Protein AF-J7S5W1-F1 (afdb_monomer_lite)

Structure (mmCIF, N/CA/C/O backbone):
data_AF-J7S5W1-F1
#
_entry.id   AF-J7S5W1-F1
#
loop_
_atom_site.group_PDB
_atom_site.id
_atom_site.type_symbol
_atom_site.label_atom_id
_atom_site.label_alt_id
_atom_site.label_comp_id
_atom_site.label_asym_id
_atom_site.label_entity_id
_atom_site.label_seq_id
_atom_site.pdbx_PDB_ins_code
_atom_site.Cartn_x
_atom_site.Cartn_y
_atom_site.Cartn_z
_atom_site.occupancy
_atom_site.B_iso_or_equiv
_atom_site.auth_seq_id
_atom_site.auth_comp_id
_atom_site.auth_asym_id
_atom_site.auth_atom_id
_atom_site.pdbx_PDB_model_num
ATOM 1 N N . MET A 1 1 ? -12.680 -12.166 -2.231 1.00 73.56 1 MET A N 1
ATOM 2 C CA . MET A 1 1 ? -12.351 -11.205 -1.159 1.00 73.56 1 MET A CA 1
ATOM 3 C C . MET A 1 1 ? -11.067 -10.528 -1.598 1.00 73.56 1 MET A C 1
ATOM 5 O O . MET A 1 1 ? -10.237 -11.229 -2.161 1.00 73.56 1 MET A O 1
ATOM 9 N N . ARG A 1 2 ? -10.973 -9.199 -1.484 1.00 86.19 2 ARG A N 1
ATOM 10 C CA . ARG A 1 2 ? -9.799 -8.415 -1.898 1.00 86.19 2 ARG A CA 1
ATOM 11 C C . ARG A 1 2 ? -8.930 -8.109 -0.686 1.00 86.19 2 ARG A C 1
ATOM 13 O O . ARG A 1 2 ? -9.046 -7.051 -0.088 1.00 86.19 2 ARG A O 1
ATOM 20 N N . ASP A 1 3 ? -8.142 -9.082 -0.273 1.00 90.75 3 ASP A N 1
ATOM 21 C CA . ASP A 1 3 ? -7.356 -9.064 0.963 1.00 90.75 3 ASP A CA 1
ATOM 22 C C . ASP A 1 3 ? -5.864 -9.303 0.684 1.00 90.75 3 ASP A C 1
ATOM 24 O O . ASP A 1 3 ? -5.116 -9.704 1.569 1.00 90.75 3 ASP A O 1
ATOM 28 N N . LYS A 1 4 ? -5.421 -9.102 -0.562 1.00 94.06 4 LYS A N 1
ATOM 29 C CA . LYS A 1 4 ? -4.026 -9.297 -0.976 1.00 94.06 4 LYS A CA 1
ATOM 30 C C . LYS A 1 4 ? -3.385 -7.960 -1.326 1.00 94.06 4 LYS A C 1
ATOM 32 O O . LYS A 1 4 ? -3.944 -7.190 -2.102 1.00 94.06 4 LYS A O 1
ATOM 37 N N . VAL A 1 5 ? -2.210 -7.674 -0.787 1.00 94.75 5 VAL A N 1
ATOM 38 C CA . VAL A 1 5 ? -1.418 -6.495 -1.159 1.00 94.75 5 VAL A CA 1
ATOM 39 C C . VAL A 1 5 ? -0.219 -6.965 -1.956 1.00 94.75 5 VAL A C 1
ATOM 41 O O . VAL A 1 5 ? 0.518 -7.828 -1.491 1.00 94.75 5 VAL A O 1
ATOM 44 N N . LEU A 1 6 ? -0.012 -6.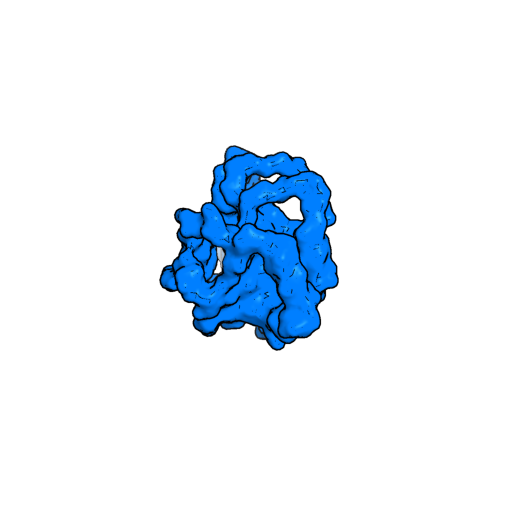399 -3.140 1.00 95.06 6 LEU A N 1
ATOM 45 C CA . LEU A 1 6 ? 1.140 -6.715 -3.978 1.00 95.06 6 LEU A CA 1
ATOM 46 C C . LEU A 1 6 ? 2.163 -5.585 -3.905 1.00 95.06 6 LEU A C 1
ATOM 48 O O . LEU A 1 6 ? 1.860 -4.448 -4.260 1.00 95.06 6 LEU A O 1
ATOM 52 N N . VAL A 1 7 ? 3.373 -5.901 -3.461 1.00 93.44 7 VAL A N 1
ATOM 53 C CA . VAL A 1 7 ? 4.536 -5.018 -3.517 1.00 93.44 7 VAL A CA 1
ATOM 54 C C . VAL A 1 7 ? 5.447 -5.493 -4.631 1.00 93.44 7 VAL A C 1
ATOM 56 O O . VAL A 1 7 ? 5.815 -6.660 -4.670 1.00 93.44 7 VAL A O 1
ATOM 59 N N . VAL A 1 8 ? 5.842 -4.573 -5.501 1.00 91.94 8 VAL A N 1
ATOM 60 C CA . VAL A 1 8 ? 6.645 -4.871 -6.685 1.00 91.94 8 VAL A CA 1
ATOM 61 C C . VAL A 1 8 ? 7.926 -4.050 -6.620 1.00 91.94 8 VAL A C 1
ATOM 63 O O . VAL A 1 8 ? 7.878 -2.815 -6.609 1.00 91.94 8 VAL A O 1
ATOM 66 N N . LEU A 1 9 ? 9.065 -4.727 -6.508 1.00 88.38 9 LEU A N 1
ATOM 67 C CA . LEU A 1 9 ? 10.373 -4.131 -6.255 1.00 88.38 9 LEU A CA 1
ATOM 68 C C . LEU A 1 9 ? 11.232 -4.106 -7.523 1.00 88.38 9 LEU A C 1
ATOM 70 O O . LEU A 1 9 ? 11.382 -5.101 -8.216 1.00 88.38 9 LEU A O 1
ATOM 74 N N . GLU A 1 10 ? 11.875 -2.973 -7.787 1.00 85.94 10 GLU A N 1
ATOM 75 C CA . GLU A 1 10 ? 12.931 -2.888 -8.801 1.00 85.94 10 GLU A CA 1
ATOM 76 C C . GLU A 1 10 ? 14.170 -3.711 -8.370 1.00 85.94 10 GLU A C 1
ATOM 78 O O . GLU A 1 10 ? 14.851 -3.322 -7.406 1.00 85.94 10 GLU A O 1
ATOM 83 N N . GLU A 1 11 ? 14.483 -4.805 -9.086 1.00 73.50 11 GLU A N 1
ATOM 84 C CA . GLU A 1 11 ? 15.521 -5.809 -8.744 1.00 73.50 11 GLU A CA 1
ATOM 85 C C . GLU A 1 11 ? 16.903 -5.157 -8.547 1.00 73.50 11 GLU A C 1
ATOM 87 O O . GLU A 1 11 ? 17.614 -5.378 -7.561 1.00 73.50 11 GLU A O 1
ATOM 92 N N . ARG A 1 12 ? 17.258 -4.213 -9.426 1.00 52.72 12 ARG A N 1
ATOM 93 C CA . ARG A 1 12 ? 18.542 -3.485 -9.376 1.00 52.72 12 ARG A CA 1
ATOM 94 C C . ARG A 1 12 ? 18.673 -2.500 -8.210 1.00 52.72 12 ARG A C 1
ATOM 96 O O . ARG A 1 12 ? 19.721 -1.869 -8.058 1.00 52.72 12 ARG A O 1
ATOM 103 N N . GLY A 1 13 ? 17.638 -2.363 -7.380 1.00 50.94 13 GLY A N 1
ATOM 104 C CA . GLY A 1 13 ? 17.556 -1.406 -6.279 1.00 50.94 13 GLY A CA 1
ATOM 105 C C . GLY A 1 13 ? 17.192 -2.017 -4.924 1.00 50.94 13 GLY A C 1
ATOM 106 O O . GLY A 1 13 ? 16.726 -1.264 -4.062 1.00 50.94 13 GLY A O 1
ATOM 107 N N . ALA A 1 14 ? 17.387 -3.326 -4.726 1.00 52.47 14 ALA A N 1
ATOM 108 C CA . ALA A 1 14 ? 17.058 -4.105 -3.520 1.00 52.47 14 ALA A CA 1
ATOM 109 C C . ALA A 1 14 ? 17.837 -3.731 -2.230 1.00 52.47 14 ALA A C 1
ATOM 111 O O . ALA A 1 14 ? 18.059 -4.567 -1.361 1.00 52.47 14 ALA A O 1
ATOM 112 N N . GLN A 1 15 ? 18.288 -2.482 -2.065 1.00 55.34 15 GLN A N 1
ATOM 113 C CA . GLN A 1 15 ? 19.076 -2.075 -0.889 1.00 55.34 15 GLN A CA 1
ATOM 114 C C . GLN A 1 15 ? 18.271 -1.388 0.217 1.00 55.34 15 GLN A C 1
ATOM 116 O O . GLN A 1 15 ? 18.812 -1.161 1.296 1.00 55.34 15 GLN A O 1
ATOM 121 N N . ASN A 1 16 ? 16.990 -1.080 0.005 1.00 64.25 16 ASN A N 1
ATOM 122 C CA . ASN A 1 16 ? 16.177 -0.475 1.057 1.00 64.25 16 ASN A CA 1
ATOM 123 C C . ASN A 1 16 ? 14.769 -1.072 1.100 1.00 64.25 16 ASN A C 1
ATOM 125 O O . ASN A 1 16 ? 13.803 -0.432 0.701 1.00 64.25 16 ASN A O 1
ATOM 129 N N . THR A 1 17 ? 14.659 -2.313 1.578 1.00 78.56 17 THR A N 1
ATOM 130 C CA . THR A 1 17 ? 13.383 -2.949 1.951 1.00 78.56 17 THR A CA 1
ATOM 131 C C . THR A 1 17 ? 13.012 -2.695 3.411 1.00 78.56 17 THR A C 1
ATOM 133 O O . THR A 1 17 ? 11.985 -3.174 3.874 1.00 78.56 17 THR A O 1
ATOM 136 N N . ARG A 1 18 ? 13.801 -1.901 4.150 1.00 83.19 18 ARG A N 1
ATOM 137 C CA . ARG A 1 18 ? 13.552 -1.596 5.569 1.00 83.19 18 ARG A CA 1
ATOM 138 C C . ARG A 1 18 ? 12.157 -1.017 5.809 1.00 83.19 18 ARG A C 1
ATOM 140 O O . ARG A 1 18 ? 11.528 -1.330 6.814 1.00 83.19 18 ARG A O 1
ATOM 147 N N . TRP A 1 19 ? 11.653 -0.234 4.860 1.00 85.88 19 TRP A N 1
ATOM 148 C CA . TRP A 1 19 ? 10.305 0.317 4.929 1.00 85.88 19 TRP A CA 1
ATOM 149 C C . TRP A 1 19 ? 9.217 -0.766 4.947 1.00 85.88 19 TRP A C 1
ATOM 151 O O . TRP A 1 19 ? 8.160 -0.517 5.513 1.00 85.88 19 TRP A O 1
ATOM 161 N N . LEU A 1 20 ? 9.451 -1.960 4.383 1.00 88.69 20 LEU A N 1
ATOM 162 C CA . LEU A 1 20 ? 8.509 -3.078 4.492 1.00 88.69 20 LEU A CA 1
ATOM 163 C C . LEU A 1 20 ? 8.327 -3.476 5.949 1.00 88.69 20 LEU A C 1
ATOM 165 O O . LEU A 1 20 ? 7.198 -3.621 6.403 1.00 88.69 20 LEU A O 1
ATOM 169 N N . THR A 1 21 ? 9.430 -3.585 6.689 1.00 88.94 21 THR A N 1
ATOM 170 C CA . THR A 1 21 ? 9.390 -3.833 8.131 1.00 88.94 21 THR A CA 1
ATOM 171 C C . THR A 1 21 ? 8.712 -2.676 8.861 1.00 88.94 21 THR A C 1
ATOM 173 O O . THR A 1 21 ? 7.856 -2.891 9.716 1.00 88.94 21 THR A O 1
ATOM 176 N N . ASP A 1 22 ? 9.033 -1.435 8.487 1.00 88.44 22 ASP A N 1
ATOM 177 C CA . ASP A 1 22 ? 8.439 -0.262 9.126 1.00 88.44 22 ASP A CA 1
ATOM 178 C C . ASP A 1 22 ? 6.921 -0.180 8.884 1.00 88.44 22 ASP A C 1
ATOM 180 O O . ASP A 1 22 ? 6.203 0.258 9.783 1.00 88.44 22 ASP A O 1
ATOM 184 N N . VAL A 1 23 ? 6.422 -0.589 7.710 1.00 90.06 23 VAL A N 1
ATOM 185 C CA . VAL A 1 23 ? 4.997 -0.553 7.326 1.00 90.06 23 VAL A CA 1
ATOM 186 C C . VAL A 1 23 ? 4.235 -1.780 7.822 1.00 90.06 23 VAL A C 1
ATOM 188 O O . VAL A 1 23 ? 3.222 -1.614 8.498 1.00 90.06 23 VAL A O 1
ATOM 191 N N . PHE A 1 24 ? 4.712 -2.981 7.501 1.00 91.38 24 PHE A N 1
ATOM 192 C CA . PHE A 1 24 ? 3.989 -4.245 7.679 1.00 91.38 24 PHE A CA 1
ATOM 193 C C . PHE A 1 24 ? 4.408 -5.036 8.926 1.00 91.38 24 PHE A C 1
ATOM 195 O O . PHE A 1 24 ? 3.735 -5.999 9.287 1.00 91.38 24 PHE A O 1
ATOM 202 N N . GLY A 1 25 ? 5.470 -4.613 9.615 1.00 88.25 25 GLY A N 1
ATOM 203 C CA . GLY A 1 25 ? 5.905 -5.178 10.890 1.00 88.25 25 GLY A CA 1
ATOM 204 C C . GLY A 1 25 ? 7.167 -6.040 10.816 1.00 88.25 25 GLY A C 1
ATOM 205 O O . GLY A 1 25 ? 7.749 -6.287 9.758 1.00 88.25 25 GLY A O 1
ATOM 206 N N . ASP A 1 26 ? 7.599 -6.493 11.992 1.00 84.69 26 ASP A N 1
ATOM 207 C CA . ASP A 1 26 ? 8.838 -7.248 12.170 1.00 84.69 26 ASP A CA 1
ATOM 208 C C . ASP A 1 26 ? 8.819 -8.581 11.403 1.00 84.69 26 ASP A C 1
ATOM 210 O O . ASP A 1 26 ? 7.872 -9.359 11.494 1.00 84.69 26 ASP A O 1
ATOM 214 N N . GLY A 1 27 ? 9.901 -8.869 10.673 1.00 81.44 27 GLY A N 1
ATOM 215 C CA . GLY A 1 27 ? 10.065 -10.109 9.900 1.00 81.44 27 GLY A CA 1
ATOM 216 C C . GLY A 1 27 ? 9.676 -10.004 8.423 1.00 81.44 27 GLY A C 1
ATOM 217 O O . GLY A 1 27 ? 9.990 -10.913 7.655 1.00 81.44 27 GLY A O 1
ATOM 218 N N . ILE A 1 28 ? 9.076 -8.888 8.001 1.00 86.44 28 ILE A N 1
ATOM 219 C CA . ILE A 1 28 ? 8.826 -8.605 6.585 1.00 86.44 28 ILE A CA 1
ATOM 220 C C . ILE A 1 28 ? 10.075 -7.953 5.987 1.00 86.44 28 ILE A C 1
ATOM 222 O O . ILE A 1 28 ? 10.332 -6.763 6.179 1.00 86.44 28 ILE A O 1
ATOM 226 N N . THR A 1 29 ? 10.879 -8.762 5.299 1.00 81.31 29 THR A N 1
ATOM 227 C CA . THR A 1 29 ? 12.182 -8.370 4.731 1.00 81.31 29 THR A CA 1
ATOM 228 C C . THR A 1 29 ? 12.154 -8.191 3.214 1.00 81.31 29 THR A C 1
ATOM 230 O O . THR A 1 29 ? 13.044 -7.542 2.665 1.00 81.31 29 THR A O 1
ATOM 233 N N . GLY A 1 30 ? 11.140 -8.748 2.545 1.00 81.44 30 GLY A N 1
ATOM 234 C CA . GLY A 1 30 ? 11.068 -8.846 1.088 1.00 81.44 30 GLY A CA 1
ATOM 235 C C . GLY A 1 30 ? 11.829 -10.042 0.505 1.00 81.44 30 GLY A C 1
ATOM 236 O O . GLY A 1 30 ? 11.772 -10.252 -0.694 1.00 81.44 30 GLY A O 1
ATOM 237 N N . GLU A 1 31 ? 12.506 -10.853 1.329 1.00 80.75 31 GLU A N 1
ATOM 238 C CA . GLU A 1 31 ? 13.252 -12.037 0.860 1.00 80.75 31 GLU A CA 1
ATOM 239 C C . GLU A 1 31 ? 12.344 -13.222 0.507 1.00 80.75 31 GLU A C 1
ATOM 241 O O . GLU A 1 31 ? 12.763 -14.152 -0.183 1.00 80.75 31 GLU A O 1
ATOM 246 N N . THR A 1 32 ? 11.111 -13.230 1.020 1.00 84.00 32 THR A N 1
ATOM 247 C CA . THR A 1 32 ? 10.122 -14.257 0.698 1.00 84.00 32 THR A CA 1
ATOM 248 C C . THR A 1 32 ? 9.004 -13.666 -0.149 1.00 84.00 32 THR A C 1
ATOM 250 O O . THR A 1 32 ? 8.515 -12.585 0.178 1.00 84.00 32 THR A O 1
ATOM 253 N N . PRO A 1 33 ? 8.531 -14.394 -1.175 1.00 88.69 33 PRO A N 1
ATOM 254 C CA . PRO A 1 33 ? 7.560 -13.858 -2.124 1.00 88.69 33 PRO A CA 1
ATOM 255 C C . PRO A 1 33 ? 6.150 -13.726 -1.542 1.00 88.69 33 PRO A C 1
ATOM 257 O O . PRO A 1 33 ? 5.333 -12.975 -2.059 1.00 88.69 33 PRO A O 1
ATOM 260 N N . ILE A 1 34 ? 5.819 -14.477 -0.487 1.00 93.94 34 ILE A N 1
ATOM 261 C CA . ILE A 1 34 ? 4.474 -14.494 0.091 1.00 93.94 34 ILE A CA 1
ATOM 262 C C . ILE A 1 34 ? 4.571 -14.518 1.612 1.00 93.94 34 ILE A C 1
ATOM 264 O O . ILE A 1 34 ? 5.187 -15.417 2.188 1.00 93.94 34 ILE A O 1
ATOM 268 N N . TYR A 1 35 ? 3.903 -13.558 2.243 1.00 92.81 35 TYR A N 1
ATOM 269 C CA . TYR A 1 35 ? 3.647 -13.510 3.675 1.00 92.81 35 TYR A CA 1
ATOM 270 C C . TYR A 1 35 ? 2.137 -13.613 3.898 1.00 92.81 35 TYR A C 1
ATOM 272 O O . TYR A 1 35 ? 1.384 -12.746 3.458 1.00 92.81 35 TYR A O 1
ATOM 280 N N . SER A 1 36 ? 1.697 -14.684 4.553 1.00 93.38 36 SER A N 1
ATOM 281 C CA . SER A 1 36 ? 0.275 -14.975 4.766 1.00 93.38 36 SER A CA 1
ATOM 282 C C . SER A 1 36 ? -0.191 -14.642 6.179 1.00 93.38 36 SER A C 1
ATOM 284 O O . SER A 1 36 ? 0.619 -14.637 7.110 1.00 93.38 36 SER A O 1
ATOM 286 N N . ASP A 1 37 ? -1.501 -14.429 6.328 1.00 91.12 37 ASP A N 1
ATOM 287 C CA . ASP A 1 37 ? -2.183 -14.212 7.614 1.00 91.12 37 ASP A CA 1
ATOM 288 C C . ASP A 1 37 ? -1.624 -13.014 8.408 1.00 91.12 37 ASP A C 1
ATOM 290 O O . ASP A 1 37 ? -1.561 -13.019 9.645 1.00 91.12 37 ASP A O 1
ATOM 294 N N . LEU A 1 38 ? -1.209 -11.959 7.701 1.00 92.00 38 LEU A N 1
ATOM 295 C CA . LEU A 1 38 ? -0.802 -10.711 8.337 1.00 92.00 38 LEU A CA 1
ATOM 296 C C . LEU A 1 38 ? -2.028 -10.005 8.901 1.00 92.00 38 LEU A C 1
ATOM 298 O O . LEU A 1 38 ? -3.116 -10.063 8.338 1.00 92.00 38 LEU A O 1
ATOM 302 N N . THR A 1 39 ? -1.857 -9.318 10.027 1.00 90.38 39 THR A N 1
ATOM 303 C CA . THR A 1 39 ? -2.947 -8.580 10.671 1.00 90.38 39 THR A CA 1
ATOM 304 C C . THR A 1 39 ? -2.666 -7.086 10.613 1.00 90.38 39 THR A C 1
ATOM 306 O O . THR A 1 39 ? -1.738 -6.596 11.260 1.00 90.38 39 THR A O 1
ATOM 309 N N . TRP A 1 40 ? -3.496 -6.346 9.882 1.00 91.00 40 TRP A N 1
ATOM 310 C CA . TRP A 1 40 ? -3.530 -4.891 9.941 1.00 91.00 40 TRP A CA 1
ATOM 311 C C . TRP A 1 40 ? -4.387 -4.459 11.126 1.00 91.00 40 TRP A C 1
ATOM 313 O O . TRP A 1 40 ? -5.549 -4.843 11.222 1.00 91.00 40 TRP A O 1
ATOM 323 N N . THR A 1 41 ? -3.834 -3.683 12.058 1.00 87.88 41 THR A N 1
ATOM 324 C CA . THR A 1 41 ? -4.572 -3.241 13.252 1.00 87.88 41 THR A CA 1
ATOM 325 C C . THR A 1 41 ? -4.490 -1.738 13.409 1.00 87.88 41 THR A C 1
ATOM 327 O O . THR A 1 41 ? -3.405 -1.171 13.538 1.00 87.88 41 THR A O 1
ATOM 330 N N . THR A 1 42 ? -5.657 -1.107 13.476 1.00 86.19 42 THR A N 1
ATOM 331 C CA . THR A 1 42 ? -5.812 0.313 13.782 1.00 86.19 42 THR A CA 1
ATOM 332 C C . THR A 1 42 ? -6.543 0.478 15.115 1.00 86.19 42 THR A C 1
ATOM 334 O O . THR A 1 42 ? -6.899 -0.490 15.787 1.00 86.19 42 THR A O 1
ATOM 337 N N . LYS A 1 43 ? -6.793 1.725 15.526 1.00 82.94 43 LYS A N 1
ATOM 338 C CA . LYS A 1 43 ? -7.672 2.000 16.677 1.00 82.94 43 LYS A CA 1
ATOM 339 C C . LYS A 1 43 ? -9.140 1.660 16.401 1.00 82.94 43 LYS A C 1
ATOM 341 O O . LYS A 1 43 ? -9.910 1.567 17.350 1.00 82.94 43 LYS A O 1
ATOM 346 N N . TYR A 1 44 ? -9.517 1.539 15.130 1.00 81.94 44 TYR A N 1
ATOM 347 C CA . TYR A 1 44 ? -10.910 1.474 14.692 1.00 81.94 44 TYR A CA 1
ATOM 348 C C . TYR A 1 44 ? -11.309 0.079 14.209 1.00 81.94 44 TYR A C 1
ATOM 350 O O . TYR A 1 44 ? -12.476 -0.283 14.315 1.00 81.94 44 TYR A O 1
ATOM 358 N N . TYR A 1 45 ? -10.358 -0.700 13.689 1.00 84.62 45 TYR A N 1
ATOM 359 C CA . TYR A 1 45 ? -10.605 -2.035 13.152 1.00 84.62 45 TYR A CA 1
ATOM 360 C C . TYR A 1 45 ? -9.336 -2.896 13.156 1.00 84.62 45 TYR A C 1
ATOM 362 O O . TYR A 1 45 ? -8.221 -2.399 13.341 1.00 84.62 45 TYR A O 1
ATOM 370 N N . SER A 1 46 ? -9.518 -4.194 12.928 1.00 86.00 46 SER A N 1
ATOM 371 C CA . SER A 1 46 ? -8.441 -5.152 12.700 1.00 86.00 46 SER A CA 1
ATOM 372 C C . SER A 1 46 ? -8.850 -6.075 11.562 1.00 86.00 46 SER A C 1
ATOM 374 O O . SER A 1 46 ? -9.957 -6.602 11.595 1.00 86.00 46 SER A O 1
ATOM 376 N N . GLU A 1 47 ? -7.981 -6.238 10.571 1.00 88.75 47 GLU A N 1
ATOM 377 C CA . GLU A 1 47 ? -8.245 -7.035 9.373 1.00 88.75 47 GLU A CA 1
ATOM 378 C C . GLU A 1 47 ? -7.057 -7.929 9.039 1.00 88.75 47 GLU A C 1
ATOM 380 O O . GLU A 1 47 ? -5.903 -7.585 9.309 1.00 88.75 47 GLU A O 1
ATOM 385 N N . THR A 1 48 ? -7.341 -9.084 8.442 1.00 91.12 48 THR A N 1
ATOM 386 C CA . THR A 1 48 ? -6.313 -10.016 7.972 1.00 91.12 48 THR A CA 1
ATOM 387 C C . THR A 1 48 ? -6.089 -9.864 6.478 1.00 91.12 48 THR A C 1
ATOM 389 O O . THR A 1 48 ? -7.052 -9.787 5.718 1.00 91.12 48 THR A O 1
ATOM 392 N N . PHE A 1 49 ? -4.830 -9.864 6.054 1.00 93.31 49 PHE A N 1
ATOM 393 C CA . PHE A 1 49 ? -4.444 -9.749 4.654 1.00 93.31 49 PHE A CA 1
ATOM 394 C C . PHE A 1 49 ? -3.186 -10.577 4.369 1.00 93.31 49 PHE A C 1
ATOM 396 O O . PHE A 1 49 ? -2.431 -10.907 5.286 1.00 93.31 49 PHE A O 1
ATOM 403 N N . ASP A 1 50 ? -2.930 -10.874 3.096 1.00 95.00 50 ASP A N 1
ATOM 404 C CA . ASP A 1 50 ? -1.636 -11.418 2.673 1.00 95.00 50 ASP A CA 1
ATOM 405 C C . ASP A 1 50 ? -0.836 -10.358 1.920 1.00 95.00 50 ASP A C 1
ATOM 407 O O . ASP A 1 50 ? -1.389 -9.542 1.176 1.00 95.00 50 ASP A O 1
ATOM 411 N N . LEU A 1 51 ? 0.481 -10.413 2.070 1.00 95.25 51 LEU A N 1
ATOM 412 C CA . LEU A 1 51 ? 1.424 -9.575 1.346 1.00 95.25 51 LEU A CA 1
ATOM 413 C C . LEU A 1 51 ? 2.194 -10.429 0.342 1.00 95.25 51 LEU A C 1
ATOM 415 O O . LEU A 1 51 ? 2.900 -11.367 0.719 1.00 95.25 51 LEU A O 1
ATOM 419 N N . TYR A 1 52 ? 2.072 -10.084 -0.932 1.00 95.56 52 TYR A N 1
ATOM 420 C CA . TYR A 1 52 ? 2.862 -10.653 -2.014 1.00 95.56 52 TYR A CA 1
ATOM 421 C C . TYR A 1 52 ? 3.984 -9.681 -2.349 1.00 95.56 52 TYR A C 1
ATOM 423 O O . TYR A 1 52 ? 3.747 -8.484 -2.500 1.00 95.56 52 TYR A O 1
ATOM 431 N N . VAL A 1 53 ? 5.203 -10.197 -2.428 1.00 92.75 53 VAL A N 1
ATOM 432 C CA . VAL A 1 53 ? 6.393 -9.450 -2.818 1.00 92.75 53 VAL A CA 1
ATOM 433 C C . VAL A 1 53 ? 6.895 -10.047 -4.117 1.00 92.75 53 VAL A C 1
ATOM 435 O O . VAL A 1 53 ? 7.156 -11.246 -4.197 1.00 92.75 53 VAL A O 1
ATOM 438 N N . ASP A 1 54 ? 6.994 -9.195 -5.120 1.00 92.25 54 ASP A N 1
ATOM 439 C CA . ASP A 1 54 ? 7.455 -9.534 -6.452 1.00 92.25 54 ASP A CA 1
ATOM 440 C C . ASP A 1 54 ? 8.564 -8.572 -6.878 1.00 92.25 54 ASP A C 1
ATOM 442 O O . ASP A 1 54 ? 8.738 -7.500 -6.285 1.00 92.25 54 ASP A O 1
ATOM 446 N N . GLU A 1 55 ? 9.316 -8.953 -7.900 1.00 91.00 55 GLU A N 1
ATOM 447 C CA . GLU A 1 55 ? 10.454 -8.189 -8.398 1.00 91.00 55 GLU A CA 1
ATOM 448 C C . GLU A 1 55 ? 10.387 -8.039 -9.916 1.00 91.00 55 GLU A C 1
ATOM 450 O O . GLU A 1 55 ? 9.824 -8.876 -10.618 1.00 91.00 55 GLU A O 1
ATOM 455 N N . TYR A 1 56 ? 10.963 -6.955 -10.432 1.00 89.81 56 TYR A N 1
ATOM 456 C CA . TYR A 1 56 ? 11.086 -6.751 -11.869 1.00 89.81 56 TYR A CA 1
ATOM 457 C C . TYR A 1 56 ? 12.462 -6.213 -12.255 1.00 89.81 56 TYR A C 1
ATOM 459 O O . TYR A 1 56 ? 13.026 -5.322 -11.608 1.00 89.81 56 TYR A O 1
ATOM 467 N N . ASP A 1 57 ? 12.946 -6.731 -13.377 1.00 88.50 57 ASP A N 1
ATOM 468 C CA . ASP A 1 57 ? 14.129 -6.262 -14.095 1.00 88.50 57 ASP A CA 1
ATOM 469 C C . ASP A 1 57 ? 13.737 -5.281 -15.218 1.00 88.50 57 ASP A C 1
ATOM 471 O O . ASP A 1 57 ? 14.416 -4.275 -15.453 1.00 88.50 57 ASP A O 1
ATOM 475 N N . ASP A 1 58 ? 12.607 -5.554 -15.880 1.00 88.75 58 ASP A N 1
ATOM 476 C CA . ASP A 1 58 ? 11.972 -4.71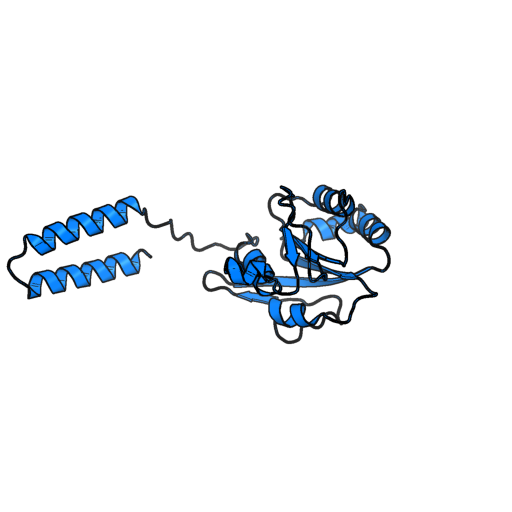8 -16.896 1.00 88.75 58 ASP A CA 1
ATOM 477 C C . ASP A 1 58 ? 10.500 -4.488 -16.521 1.00 88.75 58 ASP A C 1
ATOM 479 O O . ASP A 1 58 ? 9.711 -5.422 -16.370 1.00 88.75 58 ASP A O 1
ATOM 483 N N . LEU A 1 59 ? 10.136 -3.219 -16.325 1.00 88.50 59 LEU A N 1
ATOM 484 C CA . LEU A 1 59 ? 8.793 -2.848 -15.890 1.00 88.50 59 LEU A CA 1
ATOM 485 C C . LEU A 1 59 ? 7.746 -3.080 -16.986 1.00 88.50 59 LEU A C 1
ATOM 487 O O . LEU A 1 59 ? 6.600 -3.391 -16.668 1.00 88.50 59 LEU A O 1
ATOM 491 N N . ASP A 1 60 ? 8.104 -2.904 -18.259 1.00 90.19 60 ASP A N 1
ATOM 492 C CA . ASP A 1 60 ? 7.162 -3.099 -19.360 1.00 90.19 60 ASP A CA 1
ATOM 493 C C . ASP A 1 60 ? 6.803 -4.579 -19.503 1.00 90.19 60 ASP A C 1
ATOM 495 O O . ASP A 1 60 ? 5.618 -4.898 -19.631 1.00 90.19 60 ASP A O 1
ATOM 499 N N . GLU A 1 61 ? 7.797 -5.467 -19.409 1.00 92.94 61 GLU A N 1
ATOM 500 C CA . GLU A 1 61 ? 7.593 -6.923 -19.412 1.00 92.94 61 GLU A CA 1
ATOM 501 C C . GLU A 1 61 ? 6.714 -7.351 -18.231 1.00 92.94 61 GLU A C 1
ATOM 503 O O . GLU A 1 61 ? 5.684 -7.999 -18.428 1.00 92.94 61 GLU A O 1
ATOM 508 N N . TRP A 1 62 ? 7.036 -6.883 -17.021 1.00 94.31 62 TRP A N 1
ATOM 509 C CA . TRP A 1 62 ? 6.241 -7.183 -15.829 1.00 94.31 62 TRP A CA 1
ATOM 510 C C . TRP A 1 62 ? 4.782 -6.716 -15.969 1.00 94.31 62 TRP A C 1
ATOM 512 O O . TRP A 1 62 ? 3.851 -7.439 -15.617 1.00 94.31 62 TRP A O 1
ATOM 522 N N . ILE A 1 63 ? 4.545 -5.523 -16.530 1.00 92.94 63 ILE A N 1
ATOM 523 C CA . ILE A 1 63 ? 3.181 -5.024 -16.770 1.00 92.94 63 ILE A CA 1
ATOM 524 C C . ILE A 1 63 ? 2.461 -5.870 -17.821 1.00 92.94 63 ILE A C 1
ATOM 526 O O . ILE A 1 63 ? 1.259 -6.105 -17.688 1.00 92.94 63 ILE A O 1
ATOM 530 N N . GLU A 1 64 ? 3.136 -6.314 -18.878 1.00 93.81 64 GLU A N 1
ATOM 531 C CA . GLU A 1 64 ? 2.526 -7.194 -19.881 1.00 93.81 64 GLU A CA 1
ATOM 532 C C . GLU A 1 64 ? 2.068 -8.517 -19.266 1.00 93.81 64 GLU A C 1
ATOM 534 O O . GLU A 1 64 ? 0.919 -8.917 -19.476 1.00 93.81 64 GLU A O 1
ATOM 539 N N . GLU A 1 65 ? 2.903 -9.134 -18.435 1.00 94.06 65 GLU A N 1
ATOM 540 C CA . GLU A 1 65 ? 2.538 -10.342 -17.695 1.00 94.06 65 GLU A CA 1
ATOM 541 C C . GLU A 1 65 ? 1.389 -10.074 -16.719 1.00 94.06 65 GLU A C 1
ATOM 543 O O . GLU A 1 65 ? 0.354 -10.744 -16.773 1.00 94.06 65 GLU A O 1
ATOM 548 N N . PHE A 1 66 ? 1.510 -9.032 -15.894 1.00 94.50 66 PHE A N 1
ATOM 549 C CA . PHE A 1 66 ? 0.507 -8.675 -14.894 1.00 94.50 66 PHE A CA 1
ATOM 550 C C . PHE A 1 66 ? -0.858 -8.347 -15.505 1.00 94.50 66 PHE A C 1
ATOM 552 O O . PHE A 1 66 ? -1.889 -8.627 -14.892 1.00 94.50 66 PHE A O 1
ATOM 559 N N . THR A 1 67 ? -0.890 -7.754 -16.703 1.00 93.06 67 THR A N 1
ATOM 560 C CA . THR A 1 67 ? -2.131 -7.393 -17.412 1.00 93.06 67 THR A CA 1
ATOM 561 C C . THR A 1 67 ? -2.694 -8.515 -18.283 1.00 93.06 67 THR A C 1
ATOM 563 O O . THR A 1 67 ? -3.815 -8.384 -18.780 1.00 93.06 67 THR A O 1
ATOM 566 N N . SER A 1 68 ? -1.981 -9.636 -18.420 1.00 94.19 68 SER A N 1
ATOM 567 C CA . SER A 1 68 ? -2.444 -10.811 -19.161 1.00 94.19 68 SER A CA 1
ATOM 568 C C . SER A 1 68 ? -3.679 -11.466 -18.525 1.00 94.19 68 SER A C 1
ATOM 570 O O . SER A 1 68 ? -3.965 -11.298 -17.336 1.00 94.19 68 SER A O 1
ATOM 572 N N . ASP A 1 69 ? -4.430 -12.247 -19.302 1.00 92.38 69 ASP A N 1
ATOM 573 C CA . ASP A 1 69 ? -5.602 -12.971 -18.789 1.00 92.38 69 ASP A CA 1
ATOM 574 C C . ASP A 1 69 ? -5.228 -14.030 -17.737 1.00 92.38 69 ASP A C 1
ATOM 576 O O . ASP A 1 69 ? -6.023 -14.313 -16.839 1.00 92.38 69 ASP A O 1
ATOM 580 N N . ASP A 1 70 ? -3.999 -14.550 -17.783 1.00 93.19 70 ASP A N 1
ATOM 581 C CA . ASP A 1 70 ? -3.496 -15.537 -16.822 1.00 93.19 70 ASP A CA 1
ATOM 582 C C . ASP A 1 70 ? -3.402 -14.951 -15.402 1.00 93.19 70 ASP A C 1
ATOM 584 O O . ASP A 1 70 ? -3.630 -15.650 -14.411 1.00 93.19 70 ASP A O 1
ATOM 588 N N . CYS A 1 71 ? -3.169 -13.639 -15.293 1.00 91.81 71 CYS A N 1
ATOM 589 C CA . CYS A 1 71 ? -3.122 -12.913 -14.025 1.00 91.81 71 CYS A CA 1
ATOM 590 C C . CYS A 1 71 ? -4.481 -12.339 -13.584 1.00 91.81 71 CYS A C 1
ATOM 592 O O . CYS A 1 71 ? -4.544 -11.669 -12.552 1.00 91.81 71 CYS A O 1
ATOM 594 N N . ALA A 1 72 ? -5.583 -12.596 -14.301 1.00 91.31 72 ALA A N 1
ATOM 595 C CA . ALA A 1 72 ? -6.892 -12.018 -13.965 1.00 91.31 72 ALA A CA 1
ATOM 596 C C . ALA A 1 72 ? -7.356 -12.378 -12.543 1.00 91.31 72 ALA A C 1
ATOM 598 O O . ALA A 1 72 ? -7.808 -11.514 -11.795 1.00 91.31 72 ALA A O 1
ATOM 599 N N . VAL A 1 73 ? -7.158 -13.636 -12.135 1.00 90.88 73 VAL A N 1
ATOM 600 C CA . VAL A 1 73 ? -7.526 -14.114 -10.791 1.00 90.88 73 VAL A CA 1
ATOM 601 C C . VAL A 1 73 ? -6.721 -13.406 -9.700 1.00 90.88 73 VAL A C 1
ATOM 603 O O . VAL A 1 73 ? -7.266 -13.097 -8.642 1.00 90.88 73 VAL A O 1
ATOM 606 N N . LEU A 1 74 ? -5.438 -13.130 -9.959 1.00 92.00 74 LEU A N 1
ATOM 607 C CA . LEU A 1 74 ? -4.603 -12.357 -9.046 1.00 92.00 74 LEU A CA 1
ATOM 608 C C . LEU A 1 74 ? -5.155 -10.936 -8.921 1.00 92.00 74 LEU A C 1
ATOM 610 O O . LEU A 1 74 ? -5.420 -10.495 -7.807 1.00 92.00 74 LEU A O 1
ATOM 614 N N . ARG A 1 75 ? -5.396 -10.254 -10.050 1.00 92.00 75 ARG A N 1
ATOM 615 C CA . ARG A 1 75 ? -5.917 -8.876 -10.059 1.00 92.00 75 ARG A CA 1
ATOM 616 C C . ARG A 1 75 ? -7.232 -8.738 -9.294 1.00 92.00 75 ARG A C 1
ATOM 618 O O . ARG A 1 75 ? -7.405 -7.766 -8.566 1.00 92.00 75 ARG A O 1
ATOM 625 N N . ASP A 1 76 ? -8.117 -9.724 -9.391 1.00 90.12 76 ASP A N 1
ATOM 626 C CA . ASP A 1 76 ? -9.407 -9.715 -8.692 1.00 90.12 76 ASP A CA 1
ATOM 627 C C . ASP A 1 76 ? -9.297 -9.890 -7.168 1.00 90.12 76 ASP A C 1
ATOM 629 O O . ASP A 1 76 ? -10.215 -9.493 -6.441 1.00 90.12 76 ASP A O 1
ATOM 633 N N . ALA A 1 77 ? -8.200 -10.473 -6.677 1.00 91.06 77 ALA A N 1
ATOM 634 C CA . ALA A 1 77 ? -7.946 -10.710 -5.255 1.00 91.06 77 ALA A CA 1
ATOM 635 C C . ALA A 1 77 ? -7.172 -9.570 -4.566 1.00 91.06 77 ALA A C 1
ATOM 637 O O . ALA A 1 77 ? -7.061 -9.558 -3.339 1.00 91.06 77 ALA A O 1
ATOM 638 N N . LEU A 1 78 ? -6.640 -8.610 -5.324 1.00 92.50 78 LEU A N 1
ATOM 639 C CA . LEU A 1 78 ? -5.826 -7.530 -4.774 1.00 92.50 78 LEU A CA 1
ATOM 640 C C . LEU A 1 78 ? -6.685 -6.444 -4.106 1.00 92.50 78 LEU A C 1
ATOM 642 O O . LEU A 1 78 ? -7.633 -5.931 -4.692 1.00 92.50 78 LEU A O 1
ATOM 646 N N . ALA A 1 79 ? -6.306 -6.067 -2.886 1.00 91.69 79 ALA A N 1
ATOM 647 C CA . ALA A 1 79 ? -6.717 -4.846 -2.193 1.00 91.69 79 ALA A CA 1
ATOM 648 C C . ALA A 1 79 ? -5.953 -3.624 -2.728 1.00 91.69 79 ALA A C 1
ATOM 650 O O . ALA A 1 79 ? -6.481 -2.517 -2.820 1.00 91.69 79 ALA A O 1
ATOM 651 N N . GLY A 1 80 ? -4.698 -3.827 -3.130 1.00 91.81 80 GLY A N 1
ATOM 652 C CA . GLY A 1 80 ? -3.903 -2.770 -3.729 1.00 91.81 80 GLY A CA 1
ATOM 653 C C . GLY A 1 80 ? -2.525 -3.210 -4.192 1.00 91.81 80 GLY A C 1
ATOM 654 O O . GLY A 1 80 ? -2.076 -4.328 -3.927 1.00 91.81 80 GLY A O 1
ATOM 655 N N . VAL A 1 81 ? -1.875 -2.302 -4.914 1.00 92.75 81 VAL A N 1
ATOM 656 C CA . VAL A 1 81 ? -0.552 -2.497 -5.511 1.00 92.75 81 VAL A CA 1
ATOM 657 C C . VAL A 1 81 ? 0.366 -1.355 -5.089 1.00 92.75 81 VAL A C 1
ATOM 659 O O . VAL A 1 81 ? 0.005 -0.183 -5.201 1.00 92.75 81 VAL A O 1
ATOM 662 N N . ILE A 1 82 ? 1.565 -1.699 -4.627 1.00 91.81 82 ILE A N 1
ATOM 663 C CA . ILE A 1 82 ? 2.639 -0.767 -4.285 1.00 91.81 82 ILE A CA 1
ATOM 664 C C . ILE A 1 82 ? 3.803 -1.041 -5.233 1.00 91.81 82 ILE A C 1
ATOM 666 O O . ILE A 1 82 ? 4.508 -2.039 -5.095 1.00 91.81 82 ILE A O 1
ATOM 670 N N . LEU A 1 83 ? 4.013 -0.150 -6.196 1.00 89.44 83 LEU A N 1
ATOM 671 C CA . LEU A 1 83 ? 5.116 -0.247 -7.148 1.00 89.44 83 LEU A CA 1
ATOM 672 C C . LEU A 1 83 ? 6.285 0.615 -6.675 1.00 89.44 83 LEU A C 1
ATOM 674 O O . LEU A 1 83 ? 6.152 1.832 -6.532 1.00 89.44 83 LEU A O 1
ATOM 678 N N . VAL A 1 84 ? 7.441 -0.001 -6.458 1.00 86.94 84 VAL A N 1
ATOM 679 C CA . VAL A 1 84 ? 8.645 0.696 -6.008 1.00 86.94 84 VAL A CA 1
ATOM 680 C C . VAL A 1 84 ? 9.572 0.933 -7.186 1.00 86.94 84 VAL A C 1
ATOM 682 O O . VAL A 1 84 ? 10.120 -0.015 -7.741 1.00 86.94 84 VAL A O 1
ATOM 685 N N . ARG A 1 85 ? 9.816 2.204 -7.515 1.00 81.62 85 ARG A N 1
ATOM 686 C CA . ARG A 1 85 ? 10.652 2.577 -8.661 1.00 81.62 85 ARG A CA 1
ATOM 687 C C . ARG A 1 85 ? 11.449 3.844 -8.414 1.00 81.62 85 ARG A C 1
ATOM 689 O O . ARG A 1 85 ? 11.048 4.725 -7.655 1.00 81.62 85 ARG A O 1
ATOM 696 N N . THR A 1 86 ? 12.562 3.977 -9.116 1.00 76.44 86 THR A N 1
ATOM 697 C CA . THR A 1 86 ? 13.198 5.281 -9.318 1.00 76.44 86 THR A CA 1
ATOM 698 C C . THR A 1 86 ? 12.610 5.950 -10.558 1.00 76.44 86 THR A C 1
ATOM 700 O O . THR A 1 86 ? 12.411 5.305 -11.583 1.00 76.44 86 THR A O 1
ATOM 703 N N . GLY A 1 87 ? 12.339 7.258 -10.525 1.00 67.50 87 GLY A N 1
ATOM 704 C CA . GLY A 1 87 ? 12.110 7.954 -11.796 1.00 67.50 87 GLY A CA 1
ATOM 705 C C . GLY A 1 87 ? 10.702 7.835 -12.382 1.00 67.50 87 GLY A C 1
ATOM 706 O O . GLY A 1 87 ? 10.519 7.160 -13.389 1.00 67.50 87 GLY A O 1
ATOM 707 N N . ILE A 1 88 ? 9.710 8.544 -11.845 1.00 66.00 88 ILE A N 1
ATOM 708 C CA . ILE A 1 88 ? 8.476 8.841 -12.589 1.00 66.00 88 ILE A CA 1
ATOM 709 C C . ILE A 1 88 ? 8.798 9.925 -13.624 1.00 66.00 88 ILE A C 1
ATOM 711 O O . ILE A 1 88 ? 9.181 11.048 -13.274 1.00 66.00 88 ILE A O 1
ATOM 715 N N . ALA A 1 89 ? 8.693 9.570 -14.904 1.00 58.59 89 ALA A N 1
ATOM 716 C CA . ALA A 1 89 ? 8.851 10.500 -16.013 1.00 58.59 89 ALA A CA 1
ATOM 717 C C . ALA A 1 89 ? 7.533 11.237 -16.295 1.00 58.59 89 ALA A C 1
ATOM 719 O O . ALA A 1 89 ? 6.439 10.747 -16.023 1.00 58.59 89 ALA A O 1
ATOM 720 N N . THR A 1 90 ? 7.624 12.428 -16.888 1.00 54.19 90 THR A N 1
ATOM 721 C CA . THR A 1 90 ? 6.424 13.100 -17.403 1.00 54.19 90 THR A CA 1
ATOM 722 C C . THR A 1 90 ? 5.842 12.274 -18.550 1.00 54.19 90 THR A C 1
ATOM 724 O O . THR A 1 90 ? 6.540 12.057 -19.536 1.00 54.19 90 THR A O 1
ATOM 727 N N . GLY A 1 91 ? 4.579 11.851 -18.442 1.00 58.56 91 GLY A N 1
ATOM 728 C CA . GLY A 1 91 ? 3.937 10.992 -19.447 1.00 58.56 91 GLY A CA 1
ATOM 729 C C . GLY A 1 91 ? 4.120 9.494 -19.201 1.00 58.56 91 GLY A C 1
ATOM 730 O O . GLY A 1 91 ? 4.040 8.713 -20.140 1.00 58.56 91 GLY A O 1
ATOM 731 N N . ASP A 1 92 ? 4.380 9.093 -17.956 1.00 70.50 92 ASP A N 1
ATOM 732 C CA . ASP A 1 92 ? 4.475 7.688 -17.571 1.00 70.50 92 ASP A CA 1
ATOM 733 C C . ASP A 1 92 ? 3.174 6.929 -17.889 1.00 70.50 92 ASP A C 1
ATOM 735 O O . ASP A 1 92 ? 2.121 7.170 -17.297 1.00 70.50 92 ASP A O 1
ATOM 739 N N . HIS A 1 93 ? 3.239 6.037 -18.879 1.00 78.12 93 HIS A N 1
ATOM 740 C CA . HIS A 1 93 ? 2.090 5.253 -19.333 1.00 78.12 93 HIS A CA 1
ATOM 741 C C . HIS A 1 93 ? 1.910 3.957 -18.531 1.00 78.12 93 HIS A C 1
ATOM 743 O O . HIS A 1 93 ? 0.804 3.421 -18.509 1.00 78.12 93 HIS A O 1
ATOM 749 N N . HIS A 1 94 ? 2.956 3.475 -17.854 1.00 83.94 94 HIS A N 1
ATOM 750 C CA . HIS A 1 94 ? 2.977 2.221 -17.087 1.00 83.94 94 HIS A CA 1
ATOM 751 C C . HIS A 1 94 ? 1.855 2.163 -16.047 1.00 83.94 94 HIS A C 1
ATOM 753 O O . HIS A 1 94 ? 0.925 1.371 -16.101 1.00 83.94 94 HIS A O 1
ATOM 759 N N . SER A 1 95 ? 1.913 3.127 -15.160 1.00 77.50 95 SER A N 1
ATOM 760 C CA . SER A 1 95 ? 0.873 3.759 -14.380 1.00 77.50 95 SER A CA 1
ATOM 761 C C . SER A 1 95 ? -0.568 3.576 -14.845 1.00 77.50 95 SER A C 1
ATOM 763 O O . SER A 1 95 ? -1.383 2.943 -14.177 1.00 77.50 95 SER A O 1
ATOM 765 N N . GLN A 1 96 ? -0.873 4.133 -16.017 1.00 80.44 96 GLN A N 1
ATOM 766 C CA . GLN A 1 96 ? -2.202 4.118 -16.590 1.00 80.44 96 GLN A CA 1
ATOM 767 C C . GLN A 1 96 ? -2.557 2.718 -17.081 1.00 80.44 96 GLN A C 1
ATOM 769 O O . GLN A 1 96 ? -3.711 2.323 -16.967 1.00 80.44 96 GLN A O 1
ATOM 774 N N . ARG A 1 97 ? -1.587 1.953 -17.599 1.00 87.06 97 ARG A N 1
ATOM 775 C CA . ARG A 1 97 ? -1.796 0.555 -18.003 1.00 87.06 97 ARG A CA 1
ATOM 776 C C . ARG A 1 97 ? -2.186 -0.306 -16.803 1.00 87.06 97 ARG A C 1
ATOM 778 O O . ARG A 1 97 ? -3.179 -1.022 -16.894 1.00 87.06 97 ARG A O 1
ATOM 785 N N . ILE A 1 98 ? -1.470 -0.179 -15.684 1.00 87.38 98 ILE A N 1
ATOM 786 C CA . ILE A 1 98 ? -1.795 -0.888 -14.440 1.00 87.38 98 ILE A CA 1
ATOM 787 C C . ILE A 1 98 ? -3.176 -0.449 -13.955 1.00 87.38 98 ILE A C 1
ATOM 789 O O . ILE A 1 98 ? -4.052 -1.293 -13.803 1.00 87.38 98 ILE A O 1
ATOM 793 N N . ALA A 1 99 ? -3.418 0.856 -13.805 1.00 83.69 99 ALA A N 1
ATOM 794 C CA . ALA A 1 99 ? -4.708 1.366 -13.339 1.00 83.69 99 ALA A CA 1
ATOM 795 C C . ALA A 1 99 ? -5.885 0.906 -14.216 1.00 83.69 99 ALA A C 1
ATOM 797 O O . ALA A 1 99 ? -6.908 0.496 -13.688 1.00 83.69 99 ALA A O 1
ATOM 798 N N . ASN A 1 100 ? -5.728 0.895 -15.544 1.00 86.06 100 ASN A N 1
ATOM 799 C CA . ASN A 1 100 ? -6.760 0.420 -16.473 1.00 86.06 100 ASN A CA 1
ATOM 800 C C . ASN A 1 100 ? -7.018 -1.091 -16.376 1.00 86.06 100 ASN A C 1
ATOM 802 O O . ASN A 1 100 ? -8.084 -1.551 -16.777 1.00 86.06 100 ASN A O 1
ATOM 806 N N . SER A 1 101 ? -6.034 -1.866 -15.916 1.00 85.69 101 SER A N 1
ATOM 807 C CA . SER A 1 101 ? -6.169 -3.313 -15.717 1.00 85.69 101 SER A CA 1
ATOM 808 C C . SER A 1 101 ? -6.788 -3.685 -14.369 1.00 85.69 101 SER A C 1
ATOM 810 O O . SER A 1 101 ? -7.199 -4.831 -14.177 1.00 85.69 101 SER A O 1
ATOM 812 N N . LEU A 1 102 ? -6.843 -2.724 -13.444 1.00 83.75 102 LEU A N 1
ATOM 813 C CA . LEU A 1 102 ? -7.388 -2.876 -12.105 1.00 83.75 102 LEU A CA 1
ATOM 814 C C . LEU A 1 102 ? -8.816 -2.324 -12.048 1.00 83.75 102 LEU A C 1
ATOM 816 O O . LEU A 1 102 ? -9.154 -1.330 -12.687 1.00 83.75 102 LEU A O 1
ATOM 820 N N . SER A 1 103 ? -9.662 -2.952 -11.235 1.00 71.88 103 SER A N 1
ATOM 821 C CA . SER A 1 103 ? -10.952 -2.365 -10.867 1.00 71.88 103 SER A CA 1
ATOM 822 C C . SER A 1 103 ? -10.708 -1.279 -9.815 1.00 71.88 103 SER A C 1
ATOM 824 O O . SER A 1 103 ? -10.579 -1.588 -8.633 1.00 71.88 103 SER A O 1
ATOM 826 N N . THR A 1 104 ? -10.608 -0.017 -10.233 1.00 64.12 104 THR A N 1
ATOM 827 C CA . THR A 1 104 ? -10.143 1.089 -9.373 1.00 64.12 104 THR A CA 1
ATOM 828 C C . THR A 1 104 ? -11.073 1.471 -8.224 1.00 64.12 104 THR A C 1
ATOM 830 O O . THR A 1 104 ? -10.627 2.156 -7.313 1.00 64.12 104 THR A O 1
ATOM 833 N N . ASP A 1 105 ? -12.341 1.056 -8.243 1.00 69.12 105 ASP A N 1
ATOM 834 C CA . ASP A 1 105 ? -13.342 1.578 -7.300 1.00 69.12 105 ASP A CA 1
ATOM 835 C C . ASP A 1 105 ? -13.060 1.198 -5.834 1.00 69.12 105 ASP A C 1
ATOM 837 O O . ASP A 1 105 ? -13.375 1.978 -4.940 1.00 69.12 105 ASP A O 1
ATOM 841 N N . ASP A 1 106 ? -12.383 0.068 -5.592 1.00 76.62 106 ASP A N 1
ATOM 842 C CA . ASP A 1 106 ? -12.059 -0.424 -4.242 1.00 76.62 106 ASP A CA 1
ATOM 843 C C . ASP A 1 106 ? -10.599 -0.890 -4.121 1.00 76.62 106 ASP A C 1
ATOM 845 O O . ASP A 1 106 ? -10.302 -1.822 -3.376 1.00 76.62 106 ASP A O 1
ATOM 849 N N . MET A 1 107 ? -9.683 -0.312 -4.899 1.00 86.19 107 MET A N 1
ATOM 850 C CA . MET A 1 107 ? -8.264 -0.675 -4.863 1.00 86.19 107 MET A CA 1
ATOM 851 C C . MET A 1 107 ? -7.387 0.554 -4.687 1.00 86.19 107 MET A C 1
ATOM 853 O O . MET A 1 107 ? -7.649 1.596 -5.283 1.00 86.19 107 MET A O 1
ATOM 857 N N . PHE A 1 108 ? -6.308 0.425 -3.917 1.00 88.56 108 PHE A N 1
ATOM 858 C CA . PHE A 1 108 ? -5.275 1.459 -3.881 1.00 88.56 108 PHE A CA 1
ATOM 859 C C . PHE A 1 108 ? -4.128 1.118 -4.836 1.00 88.56 108 PHE A C 1
ATOM 861 O O . PHE A 1 108 ? -3.690 -0.028 -4.936 1.00 88.56 108 PHE A O 1
ATOM 868 N N . LEU A 1 109 ? -3.612 2.131 -5.527 1.00 88.62 109 LEU A N 1
ATOM 869 C CA . LEU A 1 109 ? -2.394 2.035 -6.324 1.00 88.62 109 LEU A CA 1
ATOM 870 C C . LEU A 1 109 ? -1.430 3.106 -5.827 1.00 88.62 109 LEU A C 1
ATOM 872 O O . LEU A 1 109 ? -1.745 4.296 -5.870 1.00 88.62 109 LEU A O 1
ATOM 876 N N . VAL A 1 110 ? -0.272 2.675 -5.337 1.00 88.50 110 VAL A N 1
ATOM 877 C CA . VAL A 1 110 ? 0.751 3.563 -4.787 1.00 88.50 110 VAL A CA 1
ATOM 878 C C . VAL A 1 110 ? 2.054 3.367 -5.530 1.00 88.50 110 VAL A C 1
ATOM 880 O O . VAL A 1 110 ? 2.480 2.238 -5.774 1.00 88.50 110 VAL A O 1
ATOM 883 N N . TRP A 1 111 ? 2.718 4.469 -5.849 1.00 86.94 111 TRP A N 1
ATOM 884 C CA . TRP A 1 111 ? 4.098 4.441 -6.299 1.00 86.94 111 TRP A CA 1
ATOM 885 C C . TRP A 1 111 ? 5.008 4.997 -5.245 1.00 86.94 111 TRP A C 1
ATOM 887 O O . TRP A 1 111 ? 4.835 6.122 -4.785 1.00 86.94 111 TRP A O 1
ATOM 897 N N . LEU A 1 112 ? 6.013 4.208 -4.924 1.00 84.12 112 LEU A N 1
ATOM 898 C CA . LEU A 1 112 ? 7.029 4.576 -3.973 1.00 84.12 112 LEU A CA 1
ATOM 899 C C . LEU A 1 112 ? 8.250 5.061 -4.758 1.00 84.12 112 LEU A C 1
ATOM 901 O O . LEU A 1 112 ? 9.010 4.242 -5.285 1.00 84.12 112 LEU A O 1
ATOM 905 N N . ASP A 1 113 ? 8.398 6.385 -4.893 1.00 81.25 113 ASP A N 1
ATOM 906 C CA . ASP A 1 113 ? 9.561 6.983 -5.562 1.00 81.25 113 ASP A CA 1
ATOM 907 C C . ASP A 1 113 ? 10.750 6.988 -4.593 1.00 81.25 113 ASP A C 1
ATOM 909 O O . ASP A 1 113 ? 10.680 7.504 -3.473 1.00 81.25 113 ASP A O 1
ATOM 913 N N . LYS A 1 114 ? 11.858 6.397 -5.043 1.00 74.25 114 LYS A N 1
ATOM 914 C CA . LYS A 1 114 ? 13.127 6.324 -4.305 1.00 74.25 114 LYS A CA 1
ATOM 915 C C . LYS A 1 114 ? 13.955 7.619 -4.373 1.00 74.25 114 LYS A C 1
ATOM 917 O O . LYS A 1 114 ? 15.023 7.675 -3.770 1.00 74.25 114 LYS A O 1
ATOM 922 N N . ARG A 1 115 ? 13.546 8.636 -5.140 1.00 69.25 115 ARG A N 1
ATOM 923 C CA . ARG A 1 115 ? 14.305 9.895 -5.281 1.00 69.25 115 ARG A CA 1
ATOM 924 C C . ARG A 1 115 ? 14.031 10.878 -4.137 1.00 69.25 115 ARG A C 1
ATOM 926 O O . ARG A 1 115 ? 12.888 11.075 -3.753 1.00 69.25 115 ARG A O 1
ATOM 933 N N . GLU A 1 116 ? 15.077 11.591 -3.709 1.00 57.59 116 GLU A N 1
ATOM 934 C CA . GLU A 1 116 ? 15.013 12.667 -2.696 1.00 57.59 116 GLU A CA 1
ATOM 935 C C . GLU A 1 116 ? 14.268 13.934 -3.169 1.00 57.59 116 GLU A C 1
ATOM 937 O O . GLU A 1 116 ? 13.926 14.797 -2.364 1.00 57.59 116 GLU A O 1
ATOM 942 N N . SER A 1 117 ? 14.032 14.093 -4.476 1.00 55.38 117 SER A N 1
ATOM 943 C CA . SER A 1 117 ? 13.240 15.205 -5.010 1.00 55.38 117 SER A CA 1
ATOM 944 C C . SER A 1 117 ? 12.388 14.751 -6.185 1.00 55.38 117 SER A C 1
ATOM 946 O O . SER A 1 117 ? 12.885 14.197 -7.171 1.00 55.38 117 SER A O 1
ATOM 948 N N . VAL A 1 118 ? 11.087 14.995 -6.074 1.00 55.75 118 VAL A N 1
ATOM 949 C CA . VAL A 1 118 ? 10.140 14.857 -7.179 1.00 55.75 118 VAL A CA 1
ATOM 950 C C . VAL A 1 118 ? 9.696 16.258 -7.571 1.00 55.75 118 VAL A C 1
ATOM 952 O O . VAL A 1 118 ? 9.567 17.145 -6.735 1.00 55.75 118 VAL A O 1
ATOM 955 N N . ASP A 1 119 ? 9.516 16.455 -8.870 1.00 53.69 119 ASP A N 1
ATOM 956 C CA . ASP A 1 119 ? 8.911 17.655 -9.433 1.00 53.69 119 ASP A CA 1
ATOM 957 C C . ASP A 1 119 ? 7.457 17.726 -8.923 1.00 53.69 119 ASP A C 1
ATOM 959 O O . ASP A 1 119 ? 6.697 16.788 -9.169 1.00 53.69 119 ASP A O 1
ATOM 963 N N . ASP A 1 120 ? 7.103 18.788 -8.185 1.00 49.56 120 ASP A N 1
ATOM 964 C CA . ASP A 1 120 ? 5.814 19.028 -7.501 1.00 49.56 120 ASP A CA 1
ATOM 965 C C . ASP A 1 120 ? 4.634 19.113 -8.485 1.00 49.56 120 ASP A C 1
ATOM 967 O O . ASP A 1 120 ? 4.027 20.165 -8.710 1.00 49.56 120 ASP A O 1
ATOM 971 N N . ARG A 1 121 ? 4.302 18.004 -9.135 1.00 53.69 121 ARG A N 1
ATOM 972 C CA . ARG A 1 121 ? 3.170 17.942 -10.049 1.00 53.69 121 ARG A CA 1
ATOM 973 C C . ARG A 1 121 ? 2.028 17.249 -9.339 1.00 53.69 121 ARG A C 1
ATOM 975 O O . ARG A 1 121 ? 1.961 16.025 -9.303 1.00 53.69 121 ARG A O 1
ATOM 982 N N . GLU A 1 122 ? 1.113 18.066 -8.825 1.00 52.28 122 GLU A N 1
ATOM 983 C CA . GLU A 1 122 ? -0.253 17.666 -8.488 1.00 52.28 122 GLU A CA 1
ATOM 984 C C . GLU A 1 122 ? -0.955 17.231 -9.777 1.00 52.28 122 GLU A C 1
ATOM 986 O O . GLU A 1 122 ? -1.638 17.998 -10.457 1.00 52.28 122 GLU A O 1
ATOM 991 N N . LEU A 1 123 ? -0.700 15.997 -10.186 1.00 52.69 123 LEU A N 1
ATOM 992 C CA . LEU A 1 123 ? -1.438 15.376 -11.262 1.00 52.69 123 LEU A CA 1
ATOM 993 C C . LEU A 1 123 ? -2.648 14.684 -10.618 1.00 52.69 123 LEU A C 1
ATOM 995 O O . LEU A 1 123 ? -2.463 13.910 -9.678 1.00 52.69 123 LEU A O 1
ATOM 999 N N . PRO A 1 124 ? -3.880 14.943 -11.088 1.00 52.53 124 PRO A N 1
ATOM 1000 C CA . PRO A 1 124 ? -5.066 14.231 -10.633 1.00 52.53 124 PRO A CA 1
ATOM 1001 C C . PRO A 1 124 ? -5.018 12.819 -11.215 1.00 52.53 124 PRO A C 1
ATOM 1003 O O . PRO A 1 124 ? -5.563 12.546 -12.286 1.00 52.53 124 PRO A O 1
ATOM 1006 N N . LEU A 1 125 ? -4.266 11.949 -10.555 1.00 63.91 125 LEU A N 1
ATOM 1007 C CA . LEU A 1 125 ? -4.023 10.591 -11.000 1.00 63.91 125 LEU A CA 1
ATOM 1008 C C . LEU A 1 125 ? -4.866 9.618 -10.168 1.00 63.91 125 LEU A C 1
ATOM 1010 O O . LEU A 1 125 ? -5.093 9.872 -8.987 1.00 63.91 125 LEU A O 1
ATOM 1014 N N . PRO A 1 126 ? -5.318 8.490 -10.743 1.00 64.19 126 PRO A N 1
ATOM 1015 C CA . PRO A 1 126 ? -6.023 7.446 -9.996 1.00 64.19 126 PRO A CA 1
ATOM 1016 C C . PRO A 1 126 ? -5.095 6.635 -9.069 1.00 64.19 126 PRO A C 1
ATOM 1018 O O . PRO A 1 126 ? -5.474 5.581 -8.573 1.00 64.19 126 PRO A O 1
ATOM 1021 N N . TRP A 1 127 ? -3.870 7.105 -8.850 1.00 76.62 127 TRP A N 1
ATOM 1022 C CA . TRP A 1 127 ? -2.855 6.499 -8.002 1.00 76.62 127 TRP A CA 1
ATOM 1023 C C . TRP A 1 127 ? -2.115 7.594 -7.242 1.00 76.62 127 TRP A C 1
ATOM 1025 O O . TRP A 1 127 ? -2.044 8.745 -7.682 1.00 76.62 127 TRP A O 1
ATOM 1035 N N . GLU A 1 128 ? -1.521 7.215 -6.120 1.00 80.50 128 GLU A N 1
ATOM 1036 C CA . GLU A 1 128 ? -0.798 8.136 -5.257 1.00 80.50 128 GLU A CA 1
ATOM 1037 C C . GLU A 1 128 ? 0.715 7.943 -5.382 1.00 80.50 128 GLU A C 1
ATOM 1039 O O . GLU A 1 128 ? 1.208 6.817 -5.434 1.00 80.50 128 GLU A O 1
ATOM 1044 N N . VAL A 1 129 ? 1.465 9.045 -5.420 1.00 79.81 129 VAL A N 1
ATOM 1045 C CA . VAL A 1 129 ? 2.930 9.022 -5.397 1.00 79.81 129 VAL A CA 1
ATOM 1046 C C . VAL A 1 129 ? 3.399 9.346 -3.988 1.00 79.81 129 VAL A C 1
ATOM 1048 O O . VAL A 1 129 ? 3.156 10.440 -3.488 1.00 79.81 129 VAL A O 1
ATOM 1051 N N . VAL A 1 130 ? 4.101 8.403 -3.372 1.00 81.00 130 VAL A N 1
ATOM 1052 C CA . VAL A 1 130 ? 4.705 8.542 -2.051 1.00 81.00 130 VAL A CA 1
ATOM 1053 C C . VAL A 1 130 ? 6.218 8.546 -2.214 1.00 81.00 130 VAL A C 1
ATOM 1055 O O . VAL A 1 130 ? 6.799 7.652 -2.826 1.00 81.00 130 VAL A O 1
ATOM 1058 N N . GLN A 1 131 ? 6.878 9.554 -1.662 1.00 79.69 131 GLN A N 1
ATOM 1059 C CA . GLN A 1 131 ? 8.335 9.569 -1.570 1.00 79.69 131 GLN A CA 1
ATOM 1060 C C . GLN A 1 131 ? 8.768 8.720 -0.381 1.00 79.69 131 GLN A C 1
ATOM 1062 O O . GLN A 1 131 ? 8.187 8.828 0.700 1.00 79.69 131 GLN A O 1
ATOM 1067 N N . LEU A 1 132 ? 9.770 7.862 -0.580 1.00 76.25 132 LEU A N 1
ATOM 1068 C CA . LEU A 1 132 ? 10.250 6.976 0.482 1.00 76.25 132 LEU A CA 1
ATOM 1069 C C . LEU A 1 132 ? 10.940 7.746 1.619 1.00 76.25 132 LEU A C 1
ATOM 1071 O O . LEU A 1 132 ? 10.836 7.354 2.781 1.00 76.25 132 LEU A O 1
ATOM 1075 N N . GLU A 1 133 ? 11.636 8.827 1.274 1.00 73.94 133 GLU A N 1
ATOM 1076 C CA . GLU A 1 133 ? 12.348 9.684 2.217 1.00 73.94 133 GLU A CA 1
ATOM 1077 C C . GLU A 1 133 ? 11.577 10.976 2.490 1.00 73.94 133 GLU A C 1
ATOM 1079 O O . GLU A 1 133 ? 10.889 11.502 1.619 1.00 73.94 133 GLU A O 1
ATOM 1084 N N . GLU A 1 134 ? 11.709 11.486 3.715 1.00 68.25 134 GLU A N 1
ATOM 1085 C CA . GLU A 1 134 ? 11.066 12.729 4.132 1.00 68.25 134 GLU A CA 1
ATOM 1086 C C . GLU A 1 134 ? 11.713 13.933 3.442 1.00 68.25 134 GLU A C 1
ATOM 1088 O O . GLU A 1 134 ? 12.918 14.184 3.579 1.00 68.25 134 GLU A O 1
ATOM 1093 N N . THR A 1 135 ? 10.899 14.725 2.751 1.00 65.81 135 THR A N 1
ATOM 1094 C CA . THR A 1 135 ? 11.360 15.941 2.087 1.00 65.81 135 THR A CA 1
ATOM 1095 C C . THR A 1 135 ? 11.303 17.161 2.997 1.00 65.81 135 THR A C 1
ATOM 1097 O O . THR A 1 135 ? 10.655 17.197 4.043 1.00 65.81 135 THR A O 1
ATOM 1100 N N . ALA A 1 136 ? 11.999 18.226 2.590 1.00 60.41 136 ALA A N 1
ATOM 1101 C CA . ALA A 1 136 ? 11.938 19.507 3.290 1.00 60.41 136 ALA A CA 1
ATOM 1102 C C . ALA A 1 136 ? 10.514 20.099 3.318 1.00 60.41 136 ALA A C 1
ATOM 1104 O O . ALA A 1 136 ? 10.172 20.787 4.278 1.00 60.41 136 ALA A O 1
ATOM 1105 N N . ARG A 1 137 ? 9.696 19.804 2.296 1.00 61.75 137 ARG A N 1
ATOM 1106 C CA . ARG A 1 137 ? 8.300 20.241 2.188 1.00 61.75 137 ARG A CA 1
ATOM 1107 C C . ARG A 1 137 ? 7.410 19.521 3.199 1.00 61.75 137 ARG A C 1
ATOM 1109 O O . ARG A 1 137 ? 6.635 20.187 3.881 1.00 61.75 137 ARG A O 1
ATOM 1116 N N . ASP A 1 138 ? 7.584 18.209 3.363 1.00 61.47 138 ASP A N 1
ATOM 1117 C CA . ASP A 1 138 ? 6.830 17.419 4.349 1.00 61.47 138 ASP A CA 1
ATOM 1118 C C . ASP A 1 138 ? 6.985 18.000 5.758 1.00 61.47 138 ASP A C 1
ATOM 1120 O O . ASP A 1 138 ? 6.010 18.170 6.489 1.00 61.47 138 ASP A O 1
ATOM 1124 N N . ARG A 1 139 ? 8.212 18.408 6.112 1.00 63.97 139 ARG A N 1
ATOM 1125 C CA . ARG A 1 139 ? 8.498 19.056 7.401 1.00 63.97 139 ARG A CA 1
ATOM 1126 C C . ARG A 1 139 ? 7.852 20.429 7.548 1.00 63.97 139 ARG A C 1
ATOM 1128 O O . ARG A 1 139 ? 7.515 20.816 8.663 1.00 63.97 139 ARG A O 1
ATOM 1135 N N . GLU A 1 140 ? 7.731 21.183 6.459 1.00 67.62 140 GLU A N 1
ATOM 1136 C CA . GLU A 1 140 ? 7.127 22.519 6.472 1.00 67.62 140 GLU A CA 1
ATOM 1137 C C . GLU A 1 140 ? 5.601 22.445 6.606 1.00 67.62 140 GLU A C 1
ATOM 1139 O O . GLU A 1 140 ? 5.008 23.232 7.346 1.00 67.62 140 GLU A O 1
ATOM 1144 N N . LEU A 1 141 ? 4.975 21.477 5.935 1.00 67.06 141 LEU A N 1
ATOM 1145 C CA . LEU A 1 141 ? 3.522 21.288 5.927 1.00 67.06 141 LEU A CA 1
ATOM 1146 C C . LEU A 1 141 ? 3.025 20.326 7.016 1.00 67.06 141 LEU A C 1
ATOM 1148 O O . LEU A 1 141 ? 1.819 20.212 7.230 1.00 67.06 141 LEU A O 1
ATOM 1152 N N . ASN A 1 142 ? 3.944 19.675 7.738 1.00 71.06 142 ASN A N 1
ATOM 1153 C CA . ASN A 1 142 ? 3.654 18.609 8.698 1.00 71.06 142 ASN A CA 1
ATOM 1154 C C . ASN A 1 142 ? 2.819 17.475 8.060 1.00 71.06 142 ASN A C 1
ATOM 1156 O O . ASN A 1 142 ? 1.932 16.896 8.696 1.00 71.06 142 ASN A O 1
ATOM 1160 N N . GLU A 1 143 ? 3.100 17.196 6.786 1.00 73.31 143 GLU A N 1
ATOM 1161 C CA . GLU A 1 143 ? 2.520 16.103 6.009 1.00 73.31 143 GLU A CA 1
ATOM 1162 C C . GLU A 1 143 ? 3.303 14.811 6.276 1.00 73.31 143 GLU A C 1
ATOM 1164 O O . GLU A 1 143 ? 4.505 14.830 6.542 1.00 73.31 143 GLU A O 1
ATOM 1169 N N . LYS A 1 144 ? 2.616 13.664 6.255 1.00 75.19 144 LYS A N 1
ATOM 1170 C CA . LYS A 1 144 ? 3.282 12.365 6.408 1.00 75.19 144 LYS A CA 1
ATOM 1171 C C . LYS A 1 144 ? 3.908 11.957 5.077 1.00 75.19 144 LYS A C 1
ATOM 1173 O O . LYS A 1 144 ? 3.247 12.040 4.048 1.00 75.19 144 LYS A O 1
ATOM 1178 N N . SER A 1 145 ? 5.111 11.393 5.125 1.00 77.50 145 SER A N 1
ATOM 1179 C CA . SER A 1 145 ? 5.798 10.790 3.977 1.00 77.50 145 SER A CA 1
ATOM 1180 C C . SER A 1 145 ? 6.337 9.389 4.281 1.00 77.50 145 SER A C 1
ATOM 1182 O O . SER A 1 145 ? 6.189 8.868 5.396 1.00 77.50 145 SER A O 1
ATOM 1184 N N . GLY A 1 146 ? 6.881 8.723 3.258 1.00 81.25 146 GLY A N 1
ATOM 1185 C CA . GLY A 1 146 ? 7.453 7.382 3.348 1.00 81.25 146 GLY A CA 1
ATOM 1186 C C . GLY A 1 146 ? 6.506 6.347 3.951 1.00 81.25 146 GLY A C 1
ATOM 1187 O O . GLY A 1 146 ? 5.316 6.277 3.632 1.00 81.25 146 GLY A O 1
ATOM 1188 N N . ALA A 1 147 ? 7.040 5.546 4.874 1.00 84.56 147 ALA A N 1
ATOM 1189 C CA . ALA A 1 147 ? 6.290 4.508 5.578 1.00 84.56 147 ALA A CA 1
ATOM 1190 C C . ALA A 1 147 ? 5.066 5.055 6.337 1.00 84.56 147 ALA A C 1
ATOM 1192 O O . ALA A 1 147 ? 4.047 4.373 6.433 1.00 84.56 147 ALA A O 1
ATOM 1193 N N . ALA A 1 148 ? 5.130 6.283 6.865 1.00 85.69 148 ALA A N 1
ATOM 1194 C CA . ALA A 1 148 ? 4.016 6.871 7.608 1.00 85.69 148 ALA A CA 1
ATOM 1195 C C . ALA A 1 148 ? 2.826 7.204 6.697 1.00 85.69 148 ALA A C 1
ATOM 1197 O O . ALA A 1 148 ? 1.678 7.029 7.110 1.00 85.69 148 ALA A O 1
ATOM 1198 N N . ARG A 1 149 ? 3.093 7.641 5.459 1.00 88.06 149 ARG A N 1
ATOM 1199 C CA . ARG A 1 149 ? 2.045 7.889 4.464 1.00 88.06 149 ARG A CA 1
ATOM 1200 C C . ARG A 1 149 ? 1.448 6.593 3.932 1.00 88.06 149 ARG A C 1
ATOM 1202 O O . ARG A 1 149 ? 0.232 6.482 3.846 1.00 88.06 149 ARG A O 1
ATOM 1209 N N . LEU A 1 150 ? 2.281 5.583 3.672 1.00 88.56 150 LEU A N 1
ATOM 1210 C CA . LEU A 1 150 ? 1.805 4.249 3.288 1.00 88.56 150 LEU A CA 1
ATOM 1211 C C . LEU A 1 150 ? 0.864 3.646 4.337 1.00 88.56 150 LEU A C 1
ATOM 1213 O O . LEU A 1 150 ? -0.194 3.131 3.985 1.00 88.56 150 LEU A O 1
ATOM 1217 N N . LYS A 1 151 ? 1.208 3.765 5.626 1.00 89.19 151 LYS A N 1
ATOM 1218 C CA . LYS A 1 151 ? 0.322 3.349 6.725 1.00 89.19 151 LYS A CA 1
ATOM 1219 C C . LYS A 1 151 ? -1.017 4.069 6.688 1.00 89.19 151 LYS A C 1
ATOM 1221 O O . LYS A 1 151 ? -2.047 3.437 6.851 1.00 89.19 151 LYS A O 1
ATOM 1226 N N . GLU A 1 152 ? -1.009 5.373 6.441 1.00 88.50 152 GLU A N 1
ATOM 1227 C CA . GLU A 1 152 ? -2.247 6.142 6.354 1.00 88.50 152 GLU A CA 1
ATOM 1228 C C . GLU A 1 152 ? -3.128 5.696 5.185 1.00 88.50 152 GLU A C 1
ATOM 1230 O O . GLU A 1 152 ? -4.333 5.556 5.370 1.00 88.50 152 GLU A O 1
ATOM 1235 N N . ILE A 1 153 ? -2.540 5.412 4.020 1.00 89.06 153 ILE A N 1
ATOM 1236 C CA . ILE A 1 153 ? -3.270 4.867 2.866 1.00 89.06 153 ILE A CA 1
ATOM 1237 C C . ILE A 1 153 ? -3.923 3.525 3.232 1.00 89.06 153 ILE A C 1
ATOM 1239 O O . ILE A 1 153 ? -5.104 3.318 2.955 1.00 89.06 153 ILE A O 1
ATOM 1243 N N . LEU A 1 154 ? -3.185 2.639 3.906 1.00 89.69 154 LEU A N 1
ATOM 1244 C CA . LEU A 1 154 ? -3.685 1.337 4.362 1.00 89.69 154 LEU A CA 1
ATOM 1245 C C . LEU A 1 154 ? -4.761 1.460 5.461 1.00 89.69 154 LEU A C 1
ATOM 1247 O O . LEU A 1 154 ? -5.692 0.654 5.481 1.00 89.69 154 LEU A O 1
ATOM 1251 N N . ASP A 1 155 ? -4.667 2.473 6.331 1.00 88.62 155 ASP A N 1
ATOM 1252 C CA . ASP A 1 155 ? -5.636 2.774 7.399 1.00 88.62 155 ASP A CA 1
ATOM 1253 C C . ASP A 1 155 ? -6.972 3.309 6.860 1.00 88.62 155 ASP A C 1
ATOM 1255 O O . ASP A 1 155 ? -8.040 3.043 7.422 1.00 88.62 155 ASP A O 1
ATOM 1259 N N . VAL A 1 156 ? -6.934 4.118 5.796 1.00 85.00 156 VAL A N 1
ATOM 1260 C CA . VAL A 1 156 ? -8.153 4.688 5.197 1.00 85.0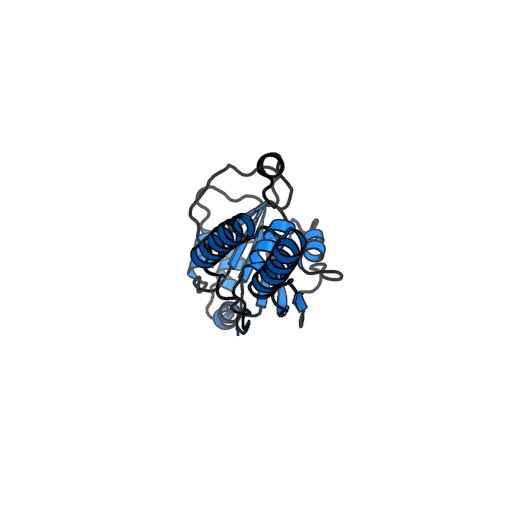0 156 VAL A CA 1
ATOM 1261 C C . VAL A 1 156 ? -8.773 3.772 4.148 1.00 85.00 156 VAL A C 1
ATOM 1263 O O . VAL A 1 156 ? -9.950 3.954 3.818 1.00 85.00 156 VAL A O 1
ATOM 1266 N N . HIS A 1 157 ? -8.025 2.777 3.663 1.00 86.31 157 HIS A N 1
ATOM 1267 C CA . HIS A 1 157 ? -8.515 1.803 2.700 1.00 86.31 157 HIS A CA 1
ATOM 1268 C C . HIS A 1 157 ? -9.743 1.050 3.231 1.00 86.31 157 HIS A C 1
ATOM 1270 O O . HIS A 1 157 ? -9.825 0.664 4.400 1.00 86.31 157 HIS A O 1
ATOM 1276 N N . THR A 1 158 ? -10.726 0.856 2.356 1.00 82.75 158 THR A N 1
ATOM 1277 C CA . THR A 1 158 ? -11.959 0.139 2.678 1.00 82.75 158 THR A CA 1
ATOM 1278 C C . THR A 1 158 ? -11.731 -1.352 2.471 1.00 82.75 158 THR A C 1
ATOM 1280 O O . THR A 1 158 ? -12.060 -1.903 1.424 1.00 82.75 158 THR A O 1
ATOM 1283 N N . TRP A 1 159 ? -11.145 -2.004 3.474 1.00 82.81 159 TRP A N 1
ATOM 1284 C CA . TRP A 1 159 ? -10.912 -3.442 3.430 1.00 82.81 159 TRP A CA 1
ATOM 1285 C C . TRP A 1 159 ? -12.250 -4.203 3.338 1.00 82.81 159 TRP A C 1
ATOM 1287 O O . TRP A 1 159 ? -13.211 -3.881 4.053 1.00 82.81 159 TRP A O 1
ATOM 1297 N N . PRO A 1 160 ? -12.365 -5.204 2.454 1.00 69.50 160 PRO A N 1
ATOM 1298 C CA . PRO A 1 160 ? -13.599 -5.957 2.297 1.00 69.50 160 PRO A CA 1
ATOM 1299 C C . PRO A 1 160 ? -13.854 -6.806 3.540 1.00 69.50 160 PRO A C 1
ATOM 1301 O O . PRO A 1 160 ? -13.008 -7.599 3.929 1.00 69.50 160 PRO A O 1
ATOM 1304 N N . GLY A 1 161 ? -15.046 -6.685 4.122 1.00 62.72 161 GLY A N 1
ATOM 1305 C CA . GLY A 1 161 ? -15.413 -7.414 5.341 1.00 62.72 161 GLY A CA 1
ATOM 1306 C C . GLY A 1 161 ? -15.205 -6.628 6.634 1.00 62.72 161 GLY A C 1
ATOM 1307 O O . GLY A 1 161 ? -15.678 -7.086 7.671 1.00 62.72 161 GLY A O 1
ATOM 1308 N N . THR A 1 162 ? -14.621 -5.425 6.562 1.00 60.19 162 THR A N 1
ATOM 1309 C CA . THR A 1 162 ? -14.630 -4.503 7.700 1.00 60.19 162 THR A CA 1
ATOM 1310 C C . THR A 1 162 ? -16.057 -4.009 7.906 1.00 60.19 162 THR A C 1
ATOM 1312 O O . THR A 1 162 ? -16.521 -3.105 7.205 1.00 60.19 162 THR A O 1
ATOM 1315 N N . ASP A 1 163 ? -16.747 -4.552 8.905 1.00 51.06 163 ASP A N 1
ATOM 1316 C CA . ASP A 1 163 ? -17.809 -3.815 9.583 1.00 51.06 163 ASP A CA 1
ATOM 1317 C C . ASP A 1 163 ? -17.107 -2.653 10.293 1.00 51.06 163 ASP A C 1
ATOM 1319 O O . ASP A 1 163 ? -16.769 -2.729 11.478 1.00 51.06 163 ASP A O 1
ATOM 1323 N N . ARG A 1 164 ? -16.790 -1.582 9.545 1.00 54.47 164 ARG A N 1
ATOM 1324 C CA . ARG A 1 164 ? -16.404 -0.312 10.159 1.00 54.47 164 ARG A CA 1
ATOM 1325 C C . ARG A 1 164 ? -17.490 -0.056 11.188 1.00 54.47 164 ARG A C 1
ATOM 1327 O O . ARG A 1 164 ? -18.664 -0.034 10.828 1.00 54.47 164 ARG A O 1
ATOM 1334 N N . LEU A 1 165 ? -17.107 0.071 12.459 1.00 50.16 165 LEU A N 1
ATOM 1335 C CA . LEU A 1 165 ? -18.006 0.605 13.467 1.00 50.16 165 LEU A CA 1
ATOM 1336 C C . LEU A 1 165 ? -18.452 1.949 12.901 1.00 50.16 165 LEU A C 1
ATOM 1338 O O . LEU A 1 165 ? -17.683 2.909 12.929 1.00 50.16 165 LEU A O 1
ATOM 1342 N N . GLU A 1 166 ? -19.636 1.987 12.294 1.00 43.56 166 GLU A N 1
ATOM 1343 C CA . GLU A 1 166 ? -20.307 3.213 11.912 1.00 43.56 166 GLU A CA 1
ATOM 1344 C C . GLU A 1 166 ? -20.597 3.917 13.235 1.00 43.56 166 GLU A C 1
ATOM 1346 O O . GLU A 1 166 ? -21.669 3.806 13.823 1.00 43.56 166 GLU A O 1
ATOM 1351 N N . GLN A 1 167 ? -19.594 4.607 13.773 1.00 46.06 167 GLN A N 1
ATOM 1352 C CA . GLN A 1 167 ? -19.879 5.778 14.560 1.00 46.06 167 GLN A CA 1
ATOM 1353 C C . GLN A 1 167 ? -20.495 6.726 13.543 1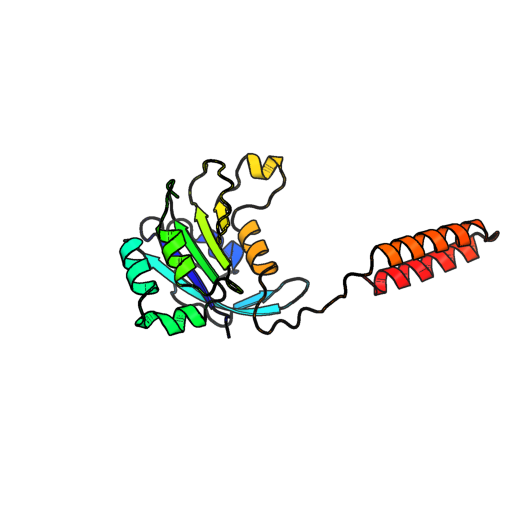.00 46.06 167 GLN A C 1
ATOM 1355 O O . GLN A 1 167 ? -19.774 7.333 12.750 1.00 46.06 167 GLN A O 1
ATOM 1360 N N . GLU A 1 168 ? -21.833 6.771 13.497 1.00 47.88 168 GLU A N 1
ATOM 1361 C CA . GLU A 1 168 ? -22.512 7.875 12.832 1.00 47.88 168 GLU A CA 1
ATOM 1362 C C . GLU A 1 168 ? -21.787 9.142 13.287 1.00 47.88 168 GLU A C 1
ATOM 1364 O O . GLU A 1 168 ? -21.614 9.321 14.501 1.00 47.88 168 GLU A O 1
ATOM 1369 N N . PRO A 1 169 ? -21.259 9.956 12.356 1.00 47.94 169 PRO A N 1
ATOM 1370 C CA . PRO A 1 169 ? -20.552 11.161 12.736 1.00 47.94 169 PRO A CA 1
ATOM 1371 C C . PRO A 1 169 ? -21.514 11.943 13.614 1.00 47.94 169 PRO A C 1
ATOM 1373 O O . PRO A 1 169 ? -22.587 12.323 13.147 1.00 47.94 169 PRO A O 1
ATOM 1376 N N . ALA A 1 170 ? -21.170 12.091 14.897 1.00 58.19 170 ALA A N 1
ATOM 1377 C CA . ALA A 1 170 ? -22.016 12.804 15.834 1.00 58.19 170 ALA A CA 1
ATOM 1378 C C . ALA A 1 170 ? -22.345 14.145 15.187 1.00 58.19 170 ALA A C 1
ATOM 1380 O O . ALA A 1 170 ? -21.419 14.878 14.826 1.00 58.19 170 ALA A O 1
ATOM 1381 N N . ASP A 1 171 ? -23.636 14.405 14.959 1.00 72.81 171 ASP A N 1
ATOM 1382 C CA . ASP A 1 171 ? -24.070 15.594 14.241 1.00 72.81 171 ASP A CA 1
ATOM 1383 C C . ASP A 1 171 ? -23.466 16.805 14.957 1.00 72.81 171 ASP A C 1
ATOM 1385 O O . ASP A 1 171 ? -23.802 17.133 16.100 1.00 72.81 171 ASP A O 1
ATOM 1389 N N . MET A 1 172 ? -22.482 17.415 14.299 1.00 70.00 172 MET A N 1
ATOM 1390 C CA . MET A 1 172 ? -21.714 18.518 14.853 1.00 70.00 172 MET A CA 1
ATOM 1391 C C . MET A 1 172 ? -22.644 19.679 15.201 1.00 70.00 172 MET A C 1
ATOM 1393 O O . MET A 1 172 ? -22.409 20.362 16.199 1.00 70.00 172 MET A O 1
ATOM 1397 N N . ASP A 1 173 ? -23.730 19.867 14.447 1.00 76.81 173 ASP A N 1
ATOM 1398 C CA . ASP A 1 173 ? -24.723 20.897 14.731 1.00 76.81 173 ASP A CA 1
ATOM 1399 C C . ASP A 1 173 ? -25.563 20.544 15.968 1.00 76.81 173 ASP A C 1
ATOM 1401 O O . ASP A 1 173 ? -25.874 21.431 16.776 1.00 76.81 173 ASP A O 1
ATOM 1405 N N . GLU A 1 174 ? -25.857 19.262 16.199 1.00 77.31 174 GLU A N 1
ATOM 1406 C CA . GLU A 1 174 ? -26.508 18.793 17.429 1.00 77.31 174 GLU A CA 1
ATOM 1407 C C . GLU A 1 174 ? -25.586 18.972 18.649 1.00 77.31 174 GLU A C 1
ATOM 1409 O O . GLU A 1 174 ? -26.016 19.508 19.675 1.00 77.31 174 GLU A O 1
ATOM 1414 N N . LEU A 1 175 ? -24.296 18.630 18.532 1.00 77.25 175 LEU A N 1
ATOM 1415 C CA . LEU A 1 175 ? -23.295 18.840 19.590 1.00 77.25 175 LEU A CA 1
ATOM 1416 C C . LEU A 1 175 ? -23.106 20.327 19.921 1.00 77.25 175 LEU A C 1
ATOM 1418 O O . LEU A 1 175 ? -23.068 20.706 21.098 1.00 77.25 175 LEU A O 1
ATOM 1422 N N . ILE A 1 176 ? -23.031 21.187 18.902 1.00 78.81 176 ILE A N 1
ATOM 1423 C CA . ILE A 1 176 ? -22.931 22.643 19.075 1.00 78.81 176 ILE A CA 1
ATOM 1424 C C . ILE A 1 176 ? -24.190 23.187 19.757 1.00 78.81 176 ILE A C 1
ATOM 1426 O O . ILE A 1 176 ? -24.089 24.049 20.640 1.00 78.81 176 ILE A O 1
ATOM 1430 N N . THR A 1 177 ? -25.369 22.689 19.384 1.00 82.12 177 THR A N 1
ATOM 1431 C CA . THR A 1 177 ? -26.643 23.088 19.997 1.00 82.12 177 THR A CA 1
ATOM 1432 C C . THR A 1 177 ? -26.694 22.673 21.466 1.00 82.12 177 THR A C 1
ATOM 1434 O O . THR A 1 177 ? -26.947 23.516 22.329 1.00 82.12 177 THR A O 1
ATOM 1437 N N . LEU A 1 178 ? -26.326 21.427 21.773 1.00 80.06 178 LEU A N 1
ATOM 1438 C CA . LEU A 1 178 ? -26.277 20.893 23.134 1.00 80.06 178 LEU A CA 1
ATOM 1439 C C . LEU A 1 178 ? -25.317 21.691 24.035 1.00 80.06 178 LEU A C 1
ATOM 1441 O O . LEU A 1 178 ? -25.661 22.041 25.166 1.00 80.06 178 LEU A O 1
ATOM 1445 N N . MET A 1 179 ? -24.124 22.035 23.534 1.00 77.75 179 MET A N 1
ATOM 1446 C CA . MET A 1 179 ? -23.157 22.856 24.274 1.00 77.75 179 MET A CA 1
ATOM 1447 C C . MET A 1 179 ? -23.666 24.283 24.513 1.00 77.75 179 MET A C 1
ATOM 1449 O O . MET A 1 179 ? -23.437 24.852 25.586 1.00 77.75 179 MET A O 1
ATOM 1453 N N . ARG A 1 180 ? -24.366 24.876 23.538 1.00 81.19 180 ARG A N 1
ATOM 1454 C CA . ARG A 1 180 ? -24.967 26.210 23.689 1.00 81.19 180 ARG A CA 1
ATOM 1455 C C . ARG A 1 180 ? -26.086 26.210 24.726 1.00 81.19 180 ARG A C 1
ATOM 1457 O O . ARG A 1 180 ? -26.095 27.088 25.588 1.00 81.19 180 ARG A O 1
ATOM 1464 N N . GLU A 1 181 ? -26.982 25.229 24.679 1.00 81.25 181 GLU A N 1
ATOM 1465 C CA . GLU A 1 181 ? -28.061 25.081 25.662 1.00 81.25 181 GLU A CA 1
ATOM 1466 C C . GLU A 1 181 ? -27.516 24.822 27.065 1.00 81.25 181 GLU A C 1
ATOM 1468 O O . GLU A 1 181 ? -27.955 25.449 28.031 1.00 81.25 181 GLU A O 1
ATOM 1473 N N . ALA A 1 182 ? -26.507 23.959 27.188 1.00 78.38 182 ALA A N 1
ATOM 1474 C CA . ALA A 1 182 ? -25.881 23.684 28.471 1.00 78.38 182 ALA A CA 1
ATOM 1475 C C . ALA A 1 182 ? -25.190 24.914 29.063 1.00 78.38 182 ALA A C 1
ATOM 1477 O O . ALA A 1 182 ? -25.320 25.169 30.259 1.00 78.38 182 ALA A O 1
ATOM 1478 N N . ARG A 1 183 ? -24.517 25.716 28.230 1.00 79.56 183 ARG A N 1
ATOM 1479 C CA . ARG A 1 183 ? -23.920 26.982 28.665 1.00 79.56 183 ARG A CA 1
ATOM 1480 C C . ARG A 1 183 ? -24.977 27.957 29.187 1.00 79.56 183 ARG A C 1
ATOM 1482 O O . ARG A 1 183 ? -24.744 28.569 30.223 1.00 79.56 183 ARG A O 1
ATOM 1489 N N . LEU A 1 184 ? -26.109 28.101 28.495 1.00 82.75 184 LEU A N 1
ATOM 1490 C CA . LEU A 1 184 ? -27.211 28.960 28.949 1.00 82.75 184 LEU A CA 1
ATOM 1491 C C . LEU A 1 184 ? -27.782 28.464 30.282 1.00 82.75 184 LEU A C 1
ATOM 1493 O O . LEU A 1 184 ? -27.975 29.247 31.206 1.00 82.75 184 LEU A O 1
ATOM 1497 N N . ARG A 1 185 ? -27.957 27.149 30.425 1.00 78.12 185 ARG A N 1
ATOM 1498 C CA . ARG A 1 185 ? -28.504 26.550 31.645 1.00 78.12 185 ARG A CA 1
ATOM 1499 C C . ARG A 1 185 ? -27.567 26.692 32.843 1.00 78.12 185 ARG A C 1
ATOM 1501 O O . ARG A 1 185 ? -28.026 27.038 33.921 1.00 78.12 185 ARG A O 1
ATOM 1508 N N . CYS A 1 186 ? -26.261 26.512 32.649 1.00 77.25 186 CYS A N 1
ATOM 1509 C CA . CYS A 1 186 ? -25.256 26.774 33.683 1.00 77.25 186 CYS A CA 1
ATOM 1510 C C . CYS A 1 186 ? -25.198 28.251 34.099 1.00 77.25 186 CYS A C 1
ATOM 1512 O O . CYS A 1 186 ? -24.836 28.531 35.236 1.00 77.25 186 CYS A O 1
ATOM 1514 N N . GLN A 1 187 ? -25.528 29.184 33.197 1.00 78.00 187 GLN A N 1
ATOM 1515 C CA . GLN A 1 187 ? -25.591 30.619 33.504 1.00 78.00 187 GLN A CA 1
ATOM 1516 C C . GLN A 1 187 ? -26.845 31.007 34.298 1.00 78.00 187 GLN A C 1
ATOM 1518 O O . GLN A 1 187 ? -26.781 31.944 35.091 1.00 78.00 187 GLN A O 1
ATOM 1523 N N . ASP A 1 188 ? -27.954 30.291 34.106 1.00 79.12 188 ASP A N 1
ATOM 1524 C CA . ASP A 1 188 ? -29.210 30.518 34.834 1.00 79.12 188 ASP A CA 1
ATOM 1525 C C . ASP A 1 188 ? -29.246 29.830 36.211 1.00 79.12 188 ASP A C 1
ATOM 1527 O O . ASP A 1 188 ? -30.085 30.157 37.054 1.00 79.12 188 ASP A O 1
ATOM 1531 N N . MET A 1 189 ? -28.344 28.878 36.467 1.00 81.69 189 MET A N 1
ATOM 1532 C CA . MET A 1 189 ? -28.226 28.202 37.759 1.00 81.69 189 MET A CA 1
ATOM 1533 C C . MET A 1 189 ? -27.451 29.081 38.747 1.00 81.69 189 MET A C 1
ATOM 1535 O O . MET A 1 189 ? -26.295 29.423 38.526 1.00 81.69 189 MET A O 1
ATOM 1539 N N . SER A 1 190 ? -28.091 29.438 39.862 1.00 72.50 190 SER A N 1
ATOM 1540 C CA . SER A 1 190 ? -27.494 30.275 40.913 1.00 72.50 190 SER A CA 1
ATOM 1541 C C . SER A 1 190 ? -26.585 29.513 41.884 1.00 72.50 190 SER A C 1
ATOM 1543 O O . SER A 1 190 ? -25.952 30.140 42.731 1.00 72.50 190 SER A O 1
ATOM 1545 N N . ASP A 1 191 ? -26.575 28.179 41.811 1.00 82.62 191 ASP A N 1
ATOM 1546 C CA . ASP A 1 191 ? -25.769 27.297 42.656 1.00 82.62 191 ASP A CA 1
ATOM 1547 C C . ASP A 1 191 ? -24.627 26.672 41.840 1.00 82.62 191 ASP A C 1
ATOM 1549 O O . ASP A 1 191 ? -24.849 25.897 40.901 1.00 82.62 191 ASP A O 1
ATOM 1553 N N . ASP A 1 192 ? -23.396 27.014 42.218 1.00 78.06 192 ASP A N 1
ATOM 1554 C CA . ASP A 1 192 ? -22.171 26.554 41.565 1.00 78.06 192 ASP A CA 1
ATOM 1555 C C . ASP A 1 192 ? -21.997 25.030 41.663 1.00 78.06 192 ASP A C 1
ATOM 1557 O O . ASP A 1 192 ? -21.497 24.410 40.719 1.00 78.06 192 ASP A O 1
ATOM 1561 N N . GLU A 1 193 ? -22.435 24.393 42.757 1.00 81.38 193 GLU A N 1
ATOM 1562 C CA . GLU A 1 193 ? -22.323 22.933 42.887 1.00 81.38 193 GLU A CA 1
ATOM 1563 C C . GLU A 1 193 ? -23.279 22.202 41.940 1.00 81.38 193 GLU A C 1
ATOM 1565 O O . GLU A 1 193 ? -22.941 21.158 41.372 1.00 81.38 193 GLU A O 1
ATOM 1570 N N . GLU A 1 194 ? -24.483 22.739 41.761 1.00 78.81 194 GLU A N 1
ATOM 1571 C CA . GLU A 1 194 ? -25.488 22.161 40.873 1.00 78.81 194 GLU A CA 1
ATOM 1572 C C . GLU A 1 194 ? -25.091 22.355 39.401 1.00 78.81 194 GLU A C 1
ATOM 1574 O O . GLU A 1 194 ? -25.188 21.418 38.601 1.00 78.81 194 GLU A O 1
ATOM 1579 N N . SER A 1 195 ? -24.529 23.523 39.074 1.00 77.88 195 SER A N 1
ATOM 1580 C CA . SER A 1 195 ? -23.956 23.827 37.759 1.00 77.88 195 SER A CA 1
ATOM 1581 C C . SER A 1 195 ? -22.783 22.896 37.411 1.00 77.88 195 SER A C 1
ATOM 1583 O O . SER A 1 195 ? -22.729 22.347 36.305 1.00 77.88 195 SER A O 1
ATOM 1585 N N . GLN A 1 196 ? -21.886 22.619 38.367 1.00 77.56 196 GLN A N 1
ATOM 1586 C CA . GLN A 1 196 ? -20.775 21.680 38.170 1.00 77.56 196 GLN A CA 1
ATOM 1587 C C . GLN A 1 196 ? -21.240 20.233 37.971 1.00 77.56 196 GLN A C 1
ATOM 1589 O O . GLN A 1 196 ? -20.727 19.550 37.081 1.00 77.56 196 GLN A O 1
ATOM 1594 N N . ARG A 1 197 ? -22.222 19.752 38.749 1.00 82.50 197 ARG A N 1
ATOM 1595 C CA . ARG A 1 197 ? -22.787 18.400 38.550 1.00 82.50 197 ARG A CA 1
ATOM 1596 C C . ARG A 1 197 ? -23.440 18.267 37.177 1.00 82.50 197 ARG A C 1
ATOM 1598 O O . ARG A 1 197 ? -23.256 17.248 36.510 1.00 82.50 197 ARG A O 1
ATOM 1605 N N . TYR A 1 198 ? -24.163 19.297 36.743 1.00 81.31 198 TYR A N 1
ATOM 1606 C CA . TYR A 1 198 ? -24.790 19.320 35.427 1.00 81.31 198 TYR A CA 1
ATOM 1607 C C . TYR A 1 198 ? -23.745 19.280 34.302 1.00 81.31 198 TYR A C 1
ATOM 1609 O O . TYR A 1 198 ? -23.826 18.409 33.432 1.00 81.31 198 TYR A O 1
ATOM 1617 N N . ALA A 1 199 ? -22.718 20.134 34.365 1.00 81.31 199 ALA A N 1
ATOM 1618 C CA . ALA A 1 199 ? -21.629 20.156 33.388 1.00 81.31 199 ALA A CA 1
ATOM 1619 C C . ALA A 1 199 ? -20.881 18.812 33.305 1.00 81.31 199 ALA A C 1
ATOM 1621 O O . ALA A 1 199 ? -20.604 18.335 32.205 1.00 81.31 199 ALA A O 1
ATOM 1622 N N . MET A 1 200 ? -20.619 18.166 34.448 1.00 81.81 200 MET A N 1
ATOM 1623 C CA . MET A 1 200 ? -19.978 16.846 34.498 1.00 81.81 200 MET A CA 1
ATOM 1624 C C . MET A 1 200 ? -20.847 15.769 33.834 1.00 81.81 200 MET A C 1
ATOM 1626 O O . MET A 1 200 ? -20.363 14.993 33.014 1.00 81.81 200 MET A O 1
ATOM 1630 N N . SER A 1 201 ? -22.154 15.766 34.121 1.00 82.81 201 SER A N 1
ATOM 1631 C CA . SER A 1 201 ? -23.093 14.812 33.517 1.00 82.81 201 SER A CA 1
ATOM 1632 C C . SER A 1 201 ? -23.236 14.991 32.002 1.00 82.81 201 SER A C 1
ATOM 1634 O O . SER A 1 201 ? -23.479 14.024 31.280 1.00 82.81 201 SER A O 1
ATOM 1636 N N . LEU A 1 202 ? -23.088 16.223 31.508 1.00 80.88 202 LEU A N 1
ATOM 1637 C CA . LEU A 1 202 ? -23.121 16.530 30.083 1.00 80.88 202 LEU A CA 1
ATOM 1638 C C . LEU A 1 202 ? -21.817 16.112 29.398 1.00 80.88 202 LEU A C 1
ATOM 1640 O O . LEU A 1 202 ? -21.859 15.538 28.315 1.00 80.88 202 LEU A O 1
ATOM 1644 N N . ALA A 1 203 ? -20.670 16.348 30.041 1.00 79.44 203 ALA A N 1
ATOM 1645 C CA . ALA A 1 203 ? -19.372 15.900 29.547 1.00 79.44 203 ALA A CA 1
ATOM 1646 C C . ALA A 1 203 ? -19.336 14.373 29.385 1.00 79.44 203 ALA A C 1
ATOM 1648 O O . ALA A 1 203 ? -18.875 13.882 28.360 1.00 79.44 203 ALA A O 1
ATOM 1649 N N . GLU A 1 204 ? -19.905 13.626 30.335 1.00 78.94 204 GLU A N 1
ATOM 1650 C CA . GLU A 1 204 ? -20.058 12.171 30.218 1.00 78.94 204 GLU A CA 1
ATOM 1651 C C . GLU A 1 204 ? -21.019 11.749 29.096 1.00 78.94 204 GLU A C 1
ATOM 1653 O O . GLU A 1 204 ? -20.803 10.718 28.462 1.00 78.94 204 GLU A O 1
ATOM 1658 N N . GLN A 1 205 ? -22.081 12.517 28.834 1.00 74.62 205 GLN A N 1
ATOM 1659 C CA . GLN A 1 205 ? -23.002 12.242 27.724 1.00 74.62 205 GLN A CA 1
ATOM 1660 C C . GLN A 1 205 ? -22.358 12.510 26.363 1.00 74.62 205 GLN A C 1
ATOM 1662 O O . GLN A 1 205 ? -22.540 11.715 25.445 1.00 74.62 205 GLN A O 1
ATOM 1667 N N . ILE A 1 206 ? -21.581 13.589 26.242 1.00 74.25 206 ILE A N 1
ATOM 1668 C CA . ILE A 1 206 ? -20.826 13.922 25.029 1.00 74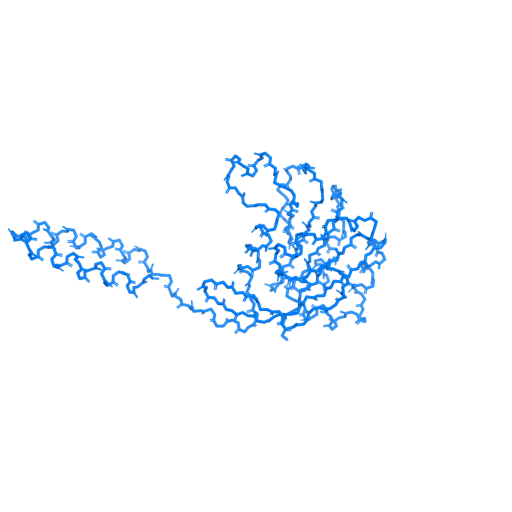.25 206 ILE A CA 1
ATOM 1669 C C . ILE A 1 206 ? -19.724 12.883 24.801 1.00 74.25 206 ILE A C 1
ATOM 1671 O O . ILE A 1 206 ? -19.616 12.351 23.705 1.00 74.25 206 ILE A O 1
ATOM 1675 N N . ALA A 1 207 ? -18.977 12.507 25.842 1.00 73.69 207 ALA A N 1
ATOM 1676 C CA . ALA A 1 207 ? -17.919 11.497 25.760 1.00 73.69 207 ALA A CA 1
ATOM 1677 C C . ALA A 1 207 ? -18.426 10.077 25.450 1.00 73.69 207 ALA A C 1
ATOM 1679 O O . ALA A 1 207 ? -17.632 9.213 25.108 1.00 73.69 207 ALA A O 1
ATOM 1680 N N . LYS A 1 208 ? -19.729 9.810 25.601 1.00 71.69 208 LYS A N 1
ATOM 1681 C CA . LYS A 1 208 ? -20.362 8.553 25.163 1.00 71.69 208 LYS A CA 1
ATOM 1682 C C . LYS A 1 208 ? -20.848 8.591 23.713 1.00 71.69 208 LYS A C 1
ATOM 1684 O O . LYS A 1 208 ? -21.233 7.548 23.195 1.00 71.69 208 LYS A O 1
ATOM 1689 N N . ARG A 1 209 ? -20.912 9.778 23.103 1.00 61.47 209 ARG A N 1
ATOM 1690 C CA . ARG A 1 209 ? -21.385 10.011 21.727 1.00 61.47 209 ARG A CA 1
ATOM 1691 C C . ARG A 1 209 ? -20.242 10.267 20.735 1.00 61.47 209 ARG A C 1
ATOM 1693 O O . ARG A 1 209 ? -20.520 10.395 19.550 1.00 61.47 209 ARG A O 1
ATOM 1700 N N . ILE A 1 210 ? -19.004 10.357 21.220 1.00 54.50 210 ILE A N 1
ATOM 1701 C CA . ILE A 1 210 ? -17.750 10.498 20.464 1.00 54.50 210 ILE A CA 1
ATOM 1702 C C . ILE A 1 210 ? -16.919 9.251 20.766 1.00 54.50 210 ILE A C 1
ATOM 1704 O O . ILE A 1 210 ? -16.374 8.642 19.824 1.00 54.50 210 ILE A O 1
#

Organism: Huiozyma naganishii (strain ATCC MYA-139 / BCRC 22969 / CBS 8797 / KCTC 17520 / NBRC 10181 / NCYC 3082 / Yp74L-3) (NCBI:txid1071383)

Radius of gyration: 23.33 Å; chains: 1; bounding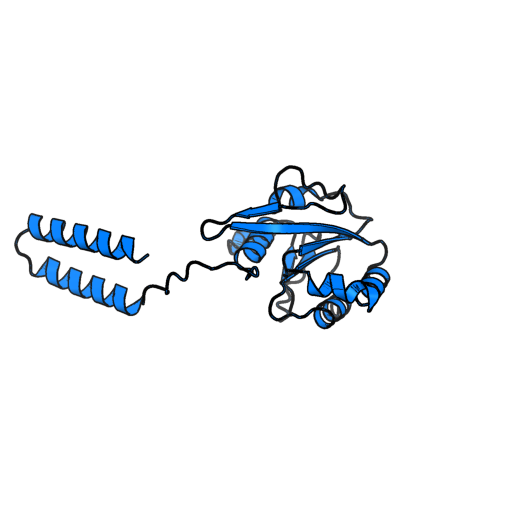 box: 48×46×63 Å

InterPro domains:
  IPR034627 Increased recombination centres protein 6 [PTHR28043] (4-209)

Sequence (210 aa):
MRDKVLVVLEERGAQNTRWLTDVFGDGITGETPIYSDLTWTTKYYSETFDLYVDEYDDLDEWIEEFTSDDCAVLRDALAGVILVRTGIATGDHHSQRIANSLSTDDMFLVWLDKRESVDDRELPLPWEVVQLEETARDRELNEKSGAARLKEILDVHTWPGTDRLEQEPADMDELITLMREARLRCQDMSDDEESQRYAMSLAEQIAKRI

pLDDT: mean 79.1, std 12.79, range [43.56, 95.56]

Foldseek 3Di:
DQQEEEEEEEPVPLPDPVLVCVQQHPPRNLPDQKDAQGWDDDPFDIDTHMYGRHYDPDLVVVLVVCLDPVNLVVLVRHQEYEYEDEDDDDPDCSLVSVVVSHPLPQHAYEYEYADQDDDPDPDPGSYYYAYQDDHPVCVVVVNDGRSRVVNVCVVPHDDPPPPRPCLPPLPVVVVVVLVVVLVVVLVVDPDPVVNVVSVVVVVVVVVVSD

Secondary structure (DSSP, 8-state):
---EEEEEEEGGGTT--HHHHHHH-TT--SSSSEEEEEEEE-SS-EEEEEEEEEEES-HHHHHHHHHSGGGHHHHHHEEEEEEEES---TT--HHHHHHHHS-GGG-EEEEEE--S---------SSEEEESSPPHHHHHHT---HHHHHHHHHHHS--TT----------HHHHHHHHHHHHHHHHH-S-HHHHHHHHHHHHHHHHTT-